Protein AF-G6ATV1-F1 (afdb_monomer_lite)

Structure (mmCIF, N/CA/C/O backbone):
data_AF-G6ATV1-F1
#
_entry.id   AF-G6ATV1-F1
#
loop_
_atom_site.group_PDB
_atom_site.id
_atom_site.type_symbol
_atom_site.label_atom_id
_atom_site.label_alt_id
_atom_site.label_comp_id
_atom_site.label_asym_id
_atom_site.label_entity_id
_atom_site.label_seq_id
_atom_site.pdbx_PDB_ins_code
_atom_site.Cartn_x
_atom_site.Cartn_y
_atom_site.Cartn_z
_atom_site.occupancy
_atom_site.B_iso_or_equiv
_atom_site.auth_seq_id
_atom_site.auth_comp_id
_atom_site.auth_asym_id
_atom_site.auth_atom_id
_atom_site.pdbx_PDB_model_num
ATOM 1 N N . MET A 1 1 ? 35.660 -10.501 -30.036 1.00 49.50 1 MET A N 1
ATOM 2 C CA . MET A 1 1 ? 34.477 -9.653 -29.788 1.00 49.50 1 MET A CA 1
ATOM 3 C C . MET A 1 1 ? 34.107 -9.887 -28.336 1.00 49.50 1 MET A C 1
ATOM 5 O O . MET A 1 1 ? 33.709 -10.998 -28.014 1.00 49.50 1 MET A O 1
ATOM 9 N N . PHE A 1 2 ? 34.399 -8.947 -27.437 1.00 57.69 2 PHE A N 1
ATOM 10 C CA . PHE A 1 2 ? 33.947 -9.087 -26.052 1.00 57.69 2 PHE A CA 1
ATOM 11 C C . PHE A 1 2 ? 32.434 -8.874 -26.070 1.00 57.69 2 PHE A C 1
ATOM 13 O O . PHE A 1 2 ? 31.981 -7.841 -26.558 1.00 57.69 2 PHE A O 1
ATOM 20 N N . ALA A 1 3 ? 31.661 -9.880 -25.659 1.00 60.94 3 ALA A N 1
ATOM 21 C CA . ALA A 1 3 ? 30.224 -9.711 -25.501 1.00 60.94 3 ALA A CA 1
ATOM 22 C C . ALA A 1 3 ? 30.004 -8.619 -24.451 1.00 60.94 3 ALA A C 1
ATOM 24 O O . ALA A 1 3 ? 30.571 -8.695 -23.361 1.00 60.94 3 ALA A O 1
ATOM 25 N N . GLN A 1 4 ? 29.247 -7.584 -24.805 1.00 72.75 4 GLN A N 1
ATOM 26 C CA . GLN A 1 4 ? 28.881 -6.539 -23.862 1.00 72.75 4 GLN A CA 1
ATOM 27 C C . GLN A 1 4 ? 28.027 -7.172 -22.759 1.00 72.75 4 GLN A C 1
ATOM 29 O O . GLN A 1 4 ? 27.094 -7.926 -23.039 1.00 72.75 4 GLN A O 1
ATOM 34 N N . THR A 1 5 ? 28.411 -6.938 -21.507 1.00 86.62 5 THR A N 1
ATOM 35 C CA . THR A 1 5 ? 27.718 -7.489 -20.343 1.00 86.62 5 THR A CA 1
ATOM 36 C C . THR A 1 5 ? 26.302 -6.923 -20.296 1.00 86.62 5 THR A C 1
ATOM 38 O O . THR A 1 5 ? 26.112 -5.733 -20.538 1.00 86.62 5 THR A O 1
ATOM 41 N N . ALA A 1 6 ? 25.307 -7.765 -20.015 1.00 92.94 6 ALA A N 1
ATOM 42 C CA . ALA A 1 6 ? 23.943 -7.289 -19.836 1.00 92.94 6 ALA A CA 1
ATOM 43 C C . ALA A 1 6 ? 23.856 -6.393 -18.593 1.00 92.94 6 ALA A C 1
ATOM 45 O O . ALA A 1 6 ? 24.413 -6.716 -17.542 1.00 92.94 6 ALA A O 1
ATOM 46 N N . GLU A 1 7 ? 23.132 -5.288 -18.715 1.00 94.88 7 GLU A N 1
ATOM 47 C CA . GLU A 1 7 ? 22.912 -4.329 -17.639 1.00 94.88 7 GLU A CA 1
ATOM 48 C C . GLU A 1 7 ? 21.419 -4.050 -17.502 1.00 94.88 7 GLU A C 1
ATOM 50 O O . GLU A 1 7 ? 20.672 -4.089 -18.480 1.00 94.88 7 GLU A O 1
ATOM 55 N N . SER A 1 8 ? 20.973 -3.747 -16.283 1.00 96.00 8 SER A N 1
ATOM 56 C CA . SER A 1 8 ? 19.603 -3.295 -16.056 1.00 96.00 8 SER A CA 1
ATOM 57 C C . SER A 1 8 ? 19.503 -1.782 -16.190 1.00 96.00 8 SER A C 1
ATOM 59 O O . SER A 1 8 ? 20.291 -1.048 -15.589 1.00 96.00 8 SER A O 1
ATOM 61 N N . TYR A 1 9 ? 18.506 -1.312 -16.928 1.00 96.69 9 TYR A N 1
ATOM 62 C CA . TYR A 1 9 ? 18.304 0.111 -17.171 1.00 96.69 9 TYR A CA 1
ATOM 63 C C . TYR A 1 9 ? 16.831 0.452 -17.391 1.00 96.69 9 TYR A C 1
ATOM 65 O O . TYR A 1 9 ? 15.991 -0.423 -17.618 1.00 96.69 9 TYR A O 1
ATOM 73 N N . VAL A 1 10 ? 16.535 1.747 -17.321 1.00 97.62 10 VAL A N 1
ATOM 74 C CA . VAL A 1 10 ? 15.197 2.305 -17.495 1.00 97.62 10 VAL A CA 1
ATOM 75 C C . VAL A 1 10 ? 15.231 3.391 -18.563 1.00 97.62 10 VAL A C 1
ATOM 77 O O . VAL A 1 10 ? 16.120 4.240 -18.579 1.00 97.62 10 VAL A O 1
ATOM 80 N N . VAL A 1 11 ? 14.261 3.364 -19.471 1.00 97.88 11 VAL A N 1
ATOM 81 C CA . VAL A 1 11 ? 14.103 4.348 -20.546 1.00 97.88 11 VAL A CA 1
ATOM 82 C C . VAL A 1 11 ? 12.793 5.092 -20.337 1.00 97.88 11 VAL A C 1
ATOM 84 O O . VAL A 1 11 ? 11.740 4.463 -20.251 1.00 97.88 11 VAL A O 1
ATOM 87 N N . LEU A 1 12 ? 12.856 6.421 -20.276 1.00 96.94 12 LEU A N 1
ATOM 88 C CA . LEU A 1 12 ? 11.677 7.284 -20.269 1.00 96.94 12 LEU A CA 1
ATOM 89 C C . LEU A 1 12 ? 11.432 7.833 -21.676 1.00 96.94 12 LEU A C 1
ATOM 91 O O . LEU A 1 12 ? 12.232 8.609 -22.198 1.00 96.94 12 LEU A O 1
ATOM 95 N N . ASP A 1 13 ? 10.305 7.457 -22.271 1.00 96.81 13 ASP A N 1
ATOM 96 C CA . ASP A 1 13 ? 9.755 8.131 -23.444 1.00 96.81 13 ASP A CA 1
ATOM 97 C C . ASP A 1 13 ? 8.859 9.282 -22.972 1.00 96.81 13 ASP A C 1
ATOM 99 O O . ASP A 1 13 ? 7.707 9.071 -22.588 1.00 96.81 13 ASP A O 1
ATOM 103 N N . ASN A 1 14 ? 9.398 10.504 -22.990 1.00 93.25 14 ASN A N 1
ATOM 104 C CA . ASN A 1 14 ? 8.681 11.711 -22.570 1.00 93.25 14 ASN A CA 1
ATOM 105 C C . ASN A 1 14 ? 7.476 12.041 -23.462 1.00 93.25 14 ASN A C 1
ATOM 107 O O . ASN A 1 14 ? 6.502 12.617 -22.983 1.00 93.25 14 ASN A O 1
ATOM 111 N N . ALA A 1 15 ? 7.523 11.692 -24.752 1.00 94.44 15 ALA A N 1
ATOM 112 C CA . ALA A 1 15 ? 6.423 11.977 -25.668 1.00 94.44 15 ALA A CA 1
ATOM 113 C C . ALA A 1 15 ? 5.231 11.054 -25.383 1.00 94.44 15 ALA A C 1
ATOM 115 O O . ALA A 1 15 ? 4.083 11.503 -25.367 1.00 94.44 15 ALA A O 1
ATOM 116 N N . ALA A 1 16 ? 5.505 9.776 -25.110 1.00 95.88 16 ALA A N 1
ATOM 117 C CA . ALA A 1 16 ? 4.485 8.798 -24.747 1.00 95.88 16 ALA A CA 1
ATOM 118 C C . ALA A 1 16 ? 4.106 8.823 -23.252 1.00 95.88 16 ALA A C 1
ATOM 120 O O . ALA A 1 16 ? 3.058 8.295 -22.881 1.00 95.88 16 ALA A O 1
ATOM 121 N N . GLY A 1 17 ? 4.947 9.391 -22.381 1.00 96.56 17 GLY A N 1
ATOM 122 C CA . GLY A 1 17 ? 4.824 9.253 -20.926 1.00 96.56 17 GLY A CA 1
ATOM 123 C C . GLY A 1 17 ? 5.007 7.802 -20.471 1.00 96.56 17 GLY A C 1
ATOM 124 O O . GLY A 1 17 ? 4.286 7.337 -19.588 1.00 96.56 17 GLY A O 1
ATOM 125 N N . THR A 1 18 ? 5.901 7.052 -21.124 1.00 98.38 18 THR A N 1
ATOM 126 C CA . THR A 1 18 ? 6.109 5.619 -20.858 1.00 98.38 18 THR A CA 1
ATOM 127 C C . THR A 1 18 ? 7.485 5.366 -20.258 1.00 98.38 18 THR A C 1
ATOM 129 O O . THR A 1 18 ? 8.501 5.716 -20.856 1.00 98.38 18 THR A O 1
ATOM 132 N N . LEU A 1 19 ? 7.518 4.711 -19.098 1.00 98.38 19 LEU A N 1
ATOM 133 C CA . LEU A 1 19 ? 8.742 4.301 -18.417 1.00 98.38 19 LEU A CA 1
ATOM 134 C C . LEU A 1 19 ? 8.967 2.794 -18.618 1.00 98.38 19 LEU A C 1
ATOM 136 O O . LEU A 1 19 ? 8.158 1.983 -18.174 1.00 98.38 19 LEU A O 1
ATOM 140 N N . THR A 1 20 ? 10.048 2.411 -19.299 1.00 98.62 20 THR A N 1
ATOM 141 C CA . THR A 1 20 ? 10.324 1.012 -19.673 1.00 98.62 20 THR A CA 1
ATOM 142 C C . THR A 1 20 ? 11.573 0.472 -18.988 1.00 98.62 20 THR A C 1
ATOM 144 O O . THR A 1 20 ? 12.655 1.028 -19.160 1.00 98.62 20 THR A O 1
ATOM 147 N N . PHE A 1 21 ? 11.439 -0.645 -18.279 1.00 98.62 21 PHE A N 1
ATOM 148 C CA . PHE A 1 21 ? 12.503 -1.365 -17.581 1.00 98.62 21 PHE A CA 1
ATOM 149 C C . PHE A 1 21 ? 13.017 -2.523 -18.444 1.00 98.62 21 PHE A C 1
ATOM 151 O O . PHE A 1 21 ? 12.218 -3.320 -18.938 1.00 98.62 21 PHE A O 1
ATOM 158 N N . LYS A 1 22 ? 14.341 -2.630 -18.618 1.00 98.38 22 LYS A N 1
ATOM 159 C CA . LYS A 1 22 ? 15.000 -3.660 -19.447 1.00 98.38 22 LYS A CA 1
ATOM 160 C C . LYS A 1 22 ? 16.265 -4.212 -18.796 1.00 98.38 22 LYS A C 1
ATOM 162 O O . LYS A 1 22 ? 16.858 -3.559 -17.935 1.00 98.38 22 LYS A O 1
ATOM 167 N N . HIS A 1 23 ? 16.666 -5.414 -19.203 1.00 97.44 23 HIS A N 1
ATOM 168 C CA . HIS A 1 23 ? 17.949 -6.007 -18.824 1.00 97.44 23 HIS A CA 1
ATOM 169 C C . HIS A 1 23 ? 18.588 -6.719 -20.019 1.00 97.44 23 HIS A C 1
ATOM 171 O O . HIS A 1 23 ? 18.290 -7.878 -20.305 1.00 97.44 23 HIS A O 1
ATOM 177 N N . ASP A 1 24 ? 19.463 -6.014 -20.729 1.00 96.69 24 ASP A N 1
ATOM 178 C CA . ASP A 1 24 ? 20.166 -6.533 -21.901 1.00 96.69 24 ASP A CA 1
ATOM 179 C C . ASP A 1 24 ? 21.481 -5.771 -22.147 1.00 96.69 24 ASP A C 1
ATOM 181 O O . ASP A 1 24 ? 21.880 -4.907 -21.368 1.00 96.69 24 ASP A O 1
ATOM 185 N N . ALA A 1 25 ? 22.192 -6.128 -23.217 1.00 95.75 25 ALA A N 1
ATOM 186 C CA . ALA A 1 25 ? 23.459 -5.503 -23.597 1.00 95.75 25 ALA A CA 1
ATOM 187 C C . ALA A 1 25 ? 23.293 -4.187 -24.390 1.00 95.75 25 ALA A C 1
ATOM 189 O O . ALA A 1 25 ? 24.286 -3.588 -24.789 1.00 95.75 25 ALA A O 1
ATOM 190 N N . ASN A 1 26 ? 22.059 -3.731 -24.636 1.00 94.38 26 ASN A N 1
ATOM 191 C CA . ASN A 1 26 ? 21.728 -2.643 -25.560 1.00 94.38 26 ASN A CA 1
ATOM 192 C C . ASN A 1 26 ? 21.273 -1.364 -24.839 1.00 94.38 26 ASN A C 1
ATOM 194 O O . ASN A 1 26 ? 20.434 -0.630 -25.367 1.00 94.38 26 ASN A O 1
ATOM 198 N N . LYS A 1 27 ? 21.808 -1.079 -23.644 1.00 94.75 27 LYS A N 1
ATOM 199 C CA . LYS A 1 27 ? 21.500 0.147 -22.890 1.00 94.75 27 LYS A CA 1
ATOM 200 C C . LYS A 1 27 ? 21.747 1.390 -23.764 1.00 94.75 27 LYS A C 1
ATOM 202 O O . LYS A 1 27 ? 22.899 1.658 -24.116 1.00 94.75 27 LYS A O 1
ATOM 207 N N . PRO A 1 28 ? 20.707 2.164 -24.125 1.00 95.75 28 PRO A N 1
ATOM 208 C CA . PRO A 1 28 ? 20.888 3.343 -24.958 1.00 95.75 28 PRO A CA 1
ATOM 209 C C . PRO A 1 28 ? 21.487 4.499 -24.149 1.00 95.75 28 PRO A C 1
ATOM 211 O O . PRO A 1 28 ? 21.355 4.568 -22.924 1.00 95.75 28 PRO A O 1
ATOM 214 N N . ALA A 1 29 ? 22.122 5.447 -24.841 1.00 94.75 29 ALA A N 1
ATOM 215 C CA . ALA A 1 29 ? 22.583 6.682 -24.215 1.00 94.75 29 ALA A CA 1
ATOM 216 C C . ALA A 1 29 ? 21.399 7.440 -23.585 1.00 94.75 29 ALA A C 1
ATOM 218 O O . ALA A 1 29 ? 20.346 7.575 -24.205 1.00 94.75 29 ALA A O 1
ATOM 219 N N . GLY A 1 30 ? 21.577 7.928 -22.354 1.00 92.44 30 GLY A N 1
ATOM 220 C CA . GLY A 1 30 ? 20.531 8.630 -21.601 1.00 92.44 30 GLY A CA 1
ATOM 221 C C . GLY A 1 30 ? 19.548 7.725 -20.847 1.00 92.44 30 GLY A C 1
ATOM 222 O O . GLY A 1 30 ? 18.685 8.249 -20.151 1.00 92.44 30 GLY A O 1
ATOM 223 N N . ALA A 1 31 ? 19.671 6.394 -20.937 1.00 96.25 31 ALA A N 1
ATOM 224 C CA . ALA A 1 31 ? 18.927 5.496 -20.058 1.00 96.25 31 ALA A CA 1
ATOM 225 C C . ALA A 1 31 ? 19.411 5.612 -18.607 1.00 96.25 31 ALA A C 1
ATOM 227 O O . ALA A 1 31 ? 20.614 5.667 -18.339 1.00 96.25 31 ALA A O 1
ATOM 228 N N . PHE A 1 32 ? 18.469 5.571 -17.673 1.00 94.75 32 PHE A N 1
ATOM 229 C CA . PHE A 1 32 ? 18.741 5.570 -16.243 1.00 94.75 32 PHE A CA 1
ATOM 230 C C . PHE A 1 32 ? 19.246 4.195 -15.802 1.00 94.75 32 PHE A C 1
ATOM 232 O O . PHE A 1 32 ? 18.744 3.170 -16.271 1.00 94.75 32 PHE A O 1
ATOM 239 N N . SER A 1 33 ? 20.216 4.139 -14.894 1.00 92.00 33 SER A N 1
ATOM 240 C CA . SER A 1 33 ? 20.593 2.871 -14.263 1.00 92.00 33 SER A CA 1
ATOM 241 C C . SER A 1 33 ? 19.649 2.541 -13.102 1.00 92.00 33 SER A C 1
ATOM 243 O O . SER A 1 33 ? 18.994 3.417 -12.536 1.00 92.00 33 SER A O 1
ATOM 245 N N . LEU A 1 34 ? 19.584 1.265 -12.723 1.00 88.44 34 LEU A N 1
ATOM 246 C CA . LEU A 1 34 ? 18.920 0.856 -11.483 1.00 88.44 34 LEU A CA 1
ATOM 247 C C . LEU A 1 34 ? 19.794 1.109 -10.253 1.00 88.44 34 LEU A C 1
ATOM 249 O O . LEU A 1 34 ? 21.018 1.075 -10.343 1.00 88.44 34 LEU A O 1
ATOM 253 N N . ASN A 1 35 ? 19.140 1.232 -9.092 1.00 80.81 35 ASN A N 1
ATOM 254 C CA . ASN A 1 35 ? 19.770 1.343 -7.770 1.00 80.81 35 ASN A CA 1
ATOM 255 C C . ASN A 1 35 ? 20.804 2.487 -7.656 1.00 80.81 35 ASN A C 1
ATOM 257 O O . ASN A 1 35 ? 21.686 2.433 -6.803 1.00 80.81 35 ASN A O 1
ATOM 261 N N . GLU A 1 36 ? 20.723 3.505 -8.516 1.00 69.81 36 GLU A N 1
ATOM 262 C CA . GLU A 1 36 ? 21.482 4.742 -8.344 1.00 69.81 36 GLU A CA 1
ATOM 263 C C . GLU A 1 36 ? 20.768 5.628 -7.317 1.00 69.81 36 GLU A C 1
ATOM 265 O O . GLU A 1 36 ? 19.591 5.941 -7.485 1.00 69.81 36 GLU A O 1
ATOM 270 N N . GLY A 1 37 ? 21.486 6.026 -6.262 1.00 62.62 37 GLY A N 1
ATOM 271 C CA . GLY A 1 37 ? 20.946 6.808 -5.145 1.00 62.62 37 GLY A CA 1
ATOM 272 C C . GLY A 1 37 ? 20.372 5.957 -4.002 1.00 62.62 37 GLY A C 1
ATOM 273 O O . GLY A 1 37 ? 20.015 4.794 -4.178 1.00 62.62 37 GLY A O 1
ATOM 274 N N . GLU A 1 38 ? 20.306 6.539 -2.799 1.00 65.44 38 GLU A N 1
ATOM 275 C CA . GLU A 1 38 ? 19.793 5.852 -1.598 1.00 65.44 38 GLU A CA 1
ATOM 276 C C . GLU A 1 38 ? 18.259 5.908 -1.475 1.00 65.44 38 GLU A C 1
ATOM 278 O O . GLU A 1 38 ? 17.650 4.979 -0.947 1.00 65.44 38 GLU A O 1
ATOM 283 N N . LEU A 1 39 ? 17.622 6.975 -1.978 1.00 75.00 39 LEU A N 1
ATOM 284 C CA . LEU A 1 39 ? 16.182 7.218 -1.813 1.00 75.00 39 LEU A CA 1
ATOM 285 C C . LEU A 1 39 ? 15.452 7.381 -3.147 1.00 75.00 39 LEU A C 1
ATOM 287 O O . LEU A 1 39 ? 14.516 6.639 -3.412 1.00 75.00 39 LEU A O 1
ATOM 291 N N . TYR A 1 40 ? 15.877 8.319 -3.995 1.00 85.81 40 TYR A N 1
ATOM 292 C CA . TYR A 1 40 ? 15.171 8.637 -5.237 1.00 85.81 40 TYR A CA 1
ATOM 293 C C . TYR A 1 40 ? 15.818 7.953 -6.442 1.00 85.81 40 TYR A C 1
ATOM 295 O O . TYR A 1 40 ? 17.030 8.100 -6.621 1.00 85.81 40 TYR A O 1
ATOM 303 N N . PRO A 1 41 ? 15.045 7.253 -7.292 1.00 90.38 41 PRO A N 1
ATOM 304 C CA . PRO A 1 41 ? 15.576 6.724 -8.539 1.00 90.38 41 PRO A CA 1
ATOM 305 C C . PRO A 1 41 ? 15.887 7.869 -9.511 1.00 90.38 41 PRO A C 1
ATOM 307 O O . PRO A 1 41 ? 15.254 8.923 -9.478 1.00 90.38 41 PRO A O 1
ATOM 310 N N . ALA A 1 42 ? 16.810 7.647 -10.444 1.00 90.31 42 ALA A N 1
ATOM 311 C CA . ALA A 1 42 ? 17.254 8.690 -11.373 1.00 90.31 42 ALA A CA 1
ATOM 312 C C . ALA A 1 42 ? 16.153 9.220 -12.323 1.00 90.31 42 ALA A C 1
ATOM 314 O O . ALA A 1 42 ? 16.290 10.312 -12.867 1.00 90.31 42 ALA A O 1
ATOM 315 N N . TRP A 1 43 ? 15.055 8.477 -12.512 1.00 91.88 43 TRP A N 1
ATOM 316 C CA . TRP A 1 43 ? 13.883 8.914 -13.290 1.00 91.88 43 TRP A CA 1
ATOM 317 C C . TRP A 1 43 ? 12.816 9.634 -12.451 1.00 91.88 43 TRP A C 1
ATOM 319 O O . TRP A 1 43 ? 11.724 9.918 -12.950 1.00 91.88 43 TRP A O 1
ATOM 329 N N . TYR A 1 44 ? 13.078 9.900 -11.173 1.00 90.31 44 TYR A N 1
ATOM 330 C CA . TYR A 1 44 ? 12.213 10.746 -10.366 1.00 90.31 44 TYR A CA 1
ATOM 331 C C . TYR A 1 44 ? 12.595 12.216 -10.562 1.00 90.31 44 TYR A C 1
ATOM 333 O O . TYR A 1 44 ? 13.720 12.618 -10.270 1.00 90.31 44 TYR A O 1
ATOM 341 N N . ALA A 1 45 ? 11.647 13.021 -11.043 1.00 87.62 45 ALA A N 1
ATOM 342 C CA . ALA A 1 45 ? 11.784 14.470 -11.110 1.00 87.62 45 ALA A CA 1
ATOM 343 C C . ALA A 1 45 ? 10.957 15.100 -9.984 1.00 87.62 45 ALA A C 1
ATOM 345 O O . ALA A 1 45 ? 9.728 15.045 -10.016 1.00 87.62 45 ALA A O 1
ATOM 346 N N . MET A 1 46 ? 11.635 15.669 -8.980 1.00 81.00 46 MET A N 1
ATOM 347 C CA . MET A 1 46 ? 10.977 16.381 -7.880 1.00 81.00 46 MET A CA 1
ATOM 348 C C . MET A 1 46 ? 10.199 17.583 -8.397 1.00 81.00 46 MET A C 1
ATOM 350 O O . MET A 1 46 ? 10.789 18.452 -9.037 1.00 81.00 46 MET A O 1
ATOM 354 N N . ALA A 1 47 ? 8.922 17.672 -8.025 1.00 68.69 47 ALA A N 1
ATOM 355 C CA . ALA A 1 47 ? 8.131 18.854 -8.307 1.00 68.69 47 ALA A CA 1
ATOM 356 C C . ALA A 1 47 ? 8.699 20.112 -7.632 1.00 68.69 47 ALA A C 1
ATOM 358 O O . ALA A 1 47 ? 8.904 20.139 -6.414 1.00 68.69 47 ALA A O 1
ATOM 359 N N . GLY A 1 48 ? 8.921 21.176 -8.412 1.00 65.31 48 GLY A N 1
ATOM 360 C CA . GLY A 1 48 ? 9.431 22.461 -7.905 1.00 65.31 48 GLY A CA 1
ATOM 361 C C . GLY A 1 48 ? 8.498 23.147 -6.893 1.00 65.31 48 GLY A C 1
ATOM 362 O O . GLY A 1 48 ? 8.916 24.019 -6.129 1.00 65.31 48 GLY A O 1
ATOM 363 N N . ASP A 1 49 ? 7.237 22.721 -6.841 1.00 66.00 49 ASP A N 1
ATOM 364 C CA . ASP A 1 49 ? 6.210 23.181 -5.904 1.00 66.00 49 ASP A CA 1
ATOM 365 C C . ASP A 1 49 ? 6.189 22.408 -4.568 1.00 66.00 49 ASP A C 1
ATOM 367 O O . ASP A 1 49 ? 5.353 22.694 -3.713 1.00 66.00 49 ASP A O 1
ATOM 371 N N . HIS A 1 50 ? 7.125 21.469 -4.364 1.00 58.84 50 HIS A N 1
ATOM 372 C CA . HIS A 1 50 ? 7.265 20.651 -3.151 1.00 58.84 50 HIS A CA 1
ATOM 373 C C . HIS A 1 50 ? 6.035 19.786 -2.828 1.00 58.84 50 HIS A C 1
ATOM 375 O O . HIS A 1 50 ? 5.865 19.337 -1.695 1.00 58.84 50 HIS A O 1
ATOM 381 N N . THR A 1 51 ? 5.187 19.505 -3.819 1.00 62.62 51 THR A N 1
ATOM 382 C CA . THR A 1 51 ? 4.005 18.645 -3.648 1.00 62.62 51 THR A CA 1
ATOM 383 C C . THR A 1 51 ? 4.338 17.163 -3.469 1.00 62.62 51 THR A C 1
ATOM 385 O O . THR A 1 51 ? 3.454 16.382 -3.127 1.00 62.62 51 THR A O 1
ATOM 388 N N . GLY A 1 52 ? 5.594 16.760 -3.698 1.00 67.00 52 GLY A N 1
ATOM 389 C CA . GLY A 1 52 ? 6.014 15.356 -3.669 1.00 67.00 52 GLY A CA 1
ATOM 390 C C . GLY A 1 52 ? 5.584 14.552 -4.904 1.00 67.00 52 GLY A C 1
ATOM 391 O O . GLY A 1 52 ? 5.776 13.338 -4.930 1.00 67.00 52 GLY A O 1
ATOM 392 N N . TYR A 1 53 ? 5.018 15.207 -5.927 1.00 79.69 53 TYR A N 1
ATOM 393 C CA . TYR A 1 53 ? 4.672 14.570 -7.198 1.00 79.69 53 TYR A CA 1
ATOM 394 C C . TYR A 1 53 ? 5.883 14.445 -8.131 1.00 79.69 53 TYR A C 1
ATOM 396 O O . TYR A 1 53 ? 6.827 15.233 -8.064 1.00 79.69 53 TYR A O 1
ATOM 404 N N . ASN A 1 54 ? 5.829 13.456 -9.026 1.00 80.94 54 ASN A N 1
ATOM 405 C CA . ASN A 1 54 ? 6.825 13.270 -10.076 1.00 80.94 54 ASN A CA 1
ATOM 406 C C . ASN A 1 54 ? 6.442 14.102 -11.312 1.00 80.94 54 ASN A C 1
ATOM 408 O O . ASN A 1 54 ? 5.367 13.901 -11.881 1.00 80.94 54 ASN A O 1
ATOM 412 N N . GLU A 1 55 ? 7.314 15.014 -11.748 1.00 83.50 55 GLU A N 1
ATOM 413 C CA . GLU A 1 55 ? 7.052 15.902 -12.897 1.00 83.50 55 GLU A CA 1
ATOM 414 C C . GLU A 1 55 ? 7.103 15.192 -14.259 1.00 83.50 55 GLU A C 1
ATOM 416 O O . GLU A 1 55 ? 6.638 15.740 -15.259 1.00 83.50 55 GLU A O 1
ATOM 421 N N . ASN A 1 56 ? 7.616 13.960 -14.326 1.00 83.19 56 ASN A N 1
ATOM 422 C CA . ASN A 1 56 ? 7.825 13.251 -15.594 1.00 83.19 56 ASN A CA 1
ATOM 423 C C . ASN A 1 56 ? 6.533 12.745 -16.274 1.00 83.19 56 ASN A C 1
ATOM 425 O O . ASN A 1 56 ? 6.625 12.011 -17.257 1.00 83.19 56 ASN A O 1
ATOM 429 N N . ASN A 1 57 ? 5.340 13.118 -15.779 1.00 88.31 57 ASN A N 1
ATOM 430 C CA . ASN A 1 57 ? 4.019 12.784 -16.345 1.00 88.31 57 ASN A CA 1
ATOM 431 C C . ASN A 1 57 ? 3.922 11.323 -16.832 1.00 88.31 57 ASN A C 1
ATOM 433 O O . ASN A 1 57 ? 3.469 11.042 -17.946 1.00 88.31 57 ASN A O 1
ATOM 437 N N . ILE A 1 58 ? 4.413 10.386 -16.014 1.00 96.44 58 ILE A N 1
ATOM 438 C CA . ILE A 1 58 ? 4.461 8.960 -16.347 1.00 96.44 58 ILE A CA 1
ATOM 439 C C . ILE A 1 58 ? 3.032 8.415 -16.335 1.00 96.44 58 ILE A C 1
ATOM 441 O O . ILE A 1 58 ? 2.385 8.383 -15.293 1.00 96.44 58 ILE A O 1
ATOM 445 N N . LYS A 1 59 ? 2.557 7.968 -17.500 1.00 97.75 59 LYS A N 1
ATOM 446 C CA . LYS A 1 59 ? 1.208 7.424 -17.731 1.00 97.75 59 LYS A CA 1
ATOM 447 C C . LYS A 1 59 ? 1.173 5.902 -17.744 1.00 97.75 59 LYS A C 1
ATOM 449 O O . LYS A 1 59 ? 0.146 5.298 -17.424 1.00 97.75 59 LYS A O 1
ATOM 454 N N . LYS A 1 60 ? 2.289 5.291 -18.144 1.00 98.50 60 LYS A N 1
ATOM 455 C CA . LYS A 1 60 ? 2.441 3.849 -18.330 1.00 98.50 60 LYS A CA 1
ATOM 456 C C . LYS A 1 60 ? 3.827 3.392 -17.886 1.00 98.50 60 LYS A C 1
ATOM 458 O O . LYS A 1 60 ? 4.829 4.023 -18.217 1.00 98.50 60 LYS A O 1
ATOM 463 N N . VAL A 1 61 ? 3.877 2.261 -17.193 1.00 98.75 61 VAL A N 1
ATOM 464 C CA . VAL A 1 61 ? 5.119 1.543 -16.885 1.00 98.75 61 VAL A CA 1
ATOM 465 C C . VAL A 1 61 ? 5.121 0.210 -17.625 1.00 98.75 61 VAL A C 1
ATOM 467 O O . VAL A 1 61 ? 4.099 -0.470 -17.692 1.00 98.75 61 VAL A O 1
ATOM 470 N N . VAL A 1 62 ? 6.271 -0.165 -18.179 1.00 98.81 62 VAL A N 1
ATOM 471 C CA . VAL A 1 62 ? 6.477 -1.451 -18.851 1.00 98.81 62 VAL A CA 1
ATOM 472 C C . VAL A 1 62 ? 7.711 -2.124 -18.278 1.00 98.81 62 VAL A C 1
ATOM 474 O O . VAL A 1 62 ? 8.814 -1.589 -18.360 1.00 98.81 62 VAL A O 1
ATOM 477 N N . PHE A 1 63 ? 7.544 -3.325 -17.751 1.00 98.75 63 PHE A N 1
ATOM 478 C CA . PHE A 1 63 ? 8.641 -4.241 -17.495 1.00 98.75 63 PHE A CA 1
ATOM 479 C C . PHE A 1 63 ? 8.769 -5.165 -18.700 1.00 98.75 63 PHE A C 1
ATOM 481 O O . PHE A 1 63 ? 7.915 -6.013 -18.947 1.00 98.75 63 PHE A O 1
ATOM 488 N N . ASP A 1 64 ? 9.824 -4.974 -19.488 1.00 98.56 64 ASP A N 1
ATOM 489 C CA . ASP A 1 64 ? 10.125 -5.875 -20.593 1.00 98.56 64 ASP A CA 1
ATOM 490 C C . ASP A 1 64 ? 10.462 -7.271 -20.052 1.00 98.56 64 ASP A C 1
ATOM 492 O O . ASP A 1 64 ? 11.056 -7.406 -18.982 1.00 98.56 64 ASP A O 1
ATOM 496 N N . SER A 1 65 ? 10.135 -8.323 -20.804 1.00 98.31 65 SER A N 1
ATOM 497 C CA . SER A 1 65 ? 10.414 -9.708 -20.392 1.00 98.31 65 SER A CA 1
ATOM 498 C C . SER A 1 65 ? 11.888 -9.979 -20.058 1.00 98.31 65 SER A C 1
ATOM 500 O O . SER A 1 65 ? 12.186 -10.811 -19.198 1.00 98.31 65 SER A O 1
ATOM 502 N N . SER A 1 66 ? 12.820 -9.242 -20.676 1.00 97.88 66 SER A N 1
ATOM 503 C CA . SER A 1 66 ? 14.248 -9.292 -20.344 1.00 97.88 66 SER A CA 1
ATOM 504 C C . SER A 1 66 ? 14.525 -8.944 -18.878 1.00 97.88 66 SER A C 1
ATOM 506 O O . SER A 1 66 ? 15.440 -9.507 -18.269 1.00 97.88 66 SER A O 1
ATOM 508 N N . PHE A 1 67 ? 13.694 -8.088 -18.274 1.00 98.31 67 PHE A N 1
ATOM 509 C CA . PHE A 1 67 ? 13.841 -7.620 -16.900 1.00 98.31 67 PHE A CA 1
ATOM 510 C C . PHE A 1 67 ? 13.661 -8.723 -15.850 1.00 98.31 67 PHE A C 1
ATOM 512 O O . PHE A 1 67 ? 14.141 -8.565 -14.730 1.00 98.31 67 PHE A O 1
ATOM 519 N N . ALA A 1 68 ? 13.113 -9.889 -16.214 1.00 97.88 68 ALA A N 1
ATOM 520 C CA . ALA A 1 68 ? 13.078 -11.071 -15.344 1.00 97.88 68 ALA A CA 1
ATOM 521 C C . ALA A 1 68 ? 14.475 -11.495 -14.832 1.00 97.88 68 ALA A C 1
ATOM 523 O O . ALA A 1 68 ? 14.612 -12.143 -13.785 1.00 97.88 68 ALA A O 1
ATOM 524 N N . ASN A 1 69 ? 15.532 -11.116 -15.556 1.00 96.06 69 ASN A N 1
ATOM 525 C CA . ASN A 1 69 ? 16.926 -11.373 -15.194 1.00 96.06 69 ASN A CA 1
ATOM 526 C C . ASN A 1 69 ? 17.555 -10.260 -14.337 1.00 96.06 69 ASN A C 1
ATOM 528 O O . ASN A 1 69 ? 18.608 -10.480 -13.739 1.00 96.06 69 ASN A O 1
ATOM 532 N N . ALA A 1 70 ? 16.900 -9.104 -14.196 1.00 96.44 70 ALA A N 1
ATOM 533 C CA . ALA A 1 70 ? 17.343 -8.054 -13.288 1.00 96.44 70 ALA A CA 1
ATOM 534 C C . ALA A 1 70 ? 17.206 -8.498 -11.820 1.00 96.44 70 ALA A C 1
ATOM 536 O O . ALA A 1 70 ? 16.333 -9.293 -11.461 1.00 96.44 70 ALA A O 1
ATOM 537 N N . ARG A 1 71 ? 18.081 -7.979 -10.953 1.00 95.38 71 ARG A N 1
ATOM 538 C CA . ARG A 1 71 ? 18.045 -8.191 -9.496 1.00 95.38 71 ARG A CA 1
ATOM 539 C C . ARG A 1 71 ? 18.154 -6.848 -8.771 1.00 95.38 71 ARG A C 1
ATOM 541 O O . ARG A 1 71 ? 19.219 -6.545 -8.232 1.00 95.38 71 ARG A O 1
ATOM 548 N N . PRO A 1 72 ? 17.105 -6.005 -8.811 1.00 95.38 72 PRO A N 1
ATOM 549 C CA . PRO A 1 72 ? 17.097 -4.776 -8.030 1.00 95.38 72 PRO A CA 1
ATOM 550 C C . PRO A 1 72 ? 17.279 -5.098 -6.543 1.00 95.38 72 PRO A C 1
ATOM 552 O O . PRO A 1 72 ? 16.743 -6.084 -6.036 1.00 95.38 72 PRO A O 1
ATOM 555 N N . THR A 1 73 ? 18.058 -4.270 -5.855 1.00 94.31 73 THR A N 1
ATOM 556 C CA . THR A 1 73 ? 18.279 -4.378 -4.405 1.00 94.31 73 THR A CA 1
ATOM 557 C C . THR A 1 73 ? 17.408 -3.392 -3.635 1.00 94.31 73 THR A C 1
ATOM 559 O O . THR A 1 73 ? 17.281 -3.499 -2.420 1.00 94.31 73 THR A O 1
ATOM 562 N N . ASN A 1 74 ? 16.783 -2.446 -4.338 1.00 92.62 74 ASN A N 1
ATOM 563 C CA . ASN A 1 74 ? 15.934 -1.419 -3.766 1.00 92.62 74 ASN A CA 1
ATOM 564 C C . ASN A 1 74 ? 14.831 -1.011 -4.758 1.00 92.62 74 ASN A C 1
ATOM 566 O O . ASN A 1 74 ? 15.100 -0.887 -5.954 1.00 92.62 74 ASN A O 1
ATOM 570 N N . CYS A 1 75 ? 13.619 -0.764 -4.257 1.00 95.56 75 CYS A N 1
ATOM 571 C CA . CYS A 1 75 ? 12.494 -0.206 -5.018 1.00 95.56 75 CYS A CA 1
ATOM 572 C C . CYS A 1 75 ? 11.963 1.114 -4.421 1.0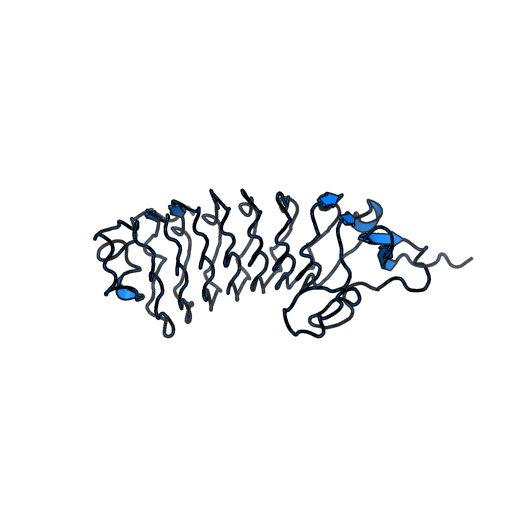0 95.56 75 CYS A C 1
ATOM 574 O O . CYS A 1 75 ? 10.878 1.569 -4.792 1.00 95.56 75 CYS A O 1
ATOM 576 N N . CYS A 1 76 ? 12.727 1.726 -3.509 1.00 94.56 76 CYS A N 1
ATOM 577 C CA . CYS A 1 76 ? 12.424 3.009 -2.874 1.00 94.56 76 CYS A CA 1
ATOM 578 C C . CYS A 1 76 ? 12.045 4.070 -3.926 1.00 94.56 76 CYS A C 1
ATOM 580 O O . CYS A 1 76 ? 12.783 4.286 -4.889 1.00 94.56 76 CYS A O 1
ATOM 582 N N . PHE A 1 77 ? 10.870 4.688 -3.763 1.00 94.44 77 PHE A N 1
ATOM 583 C CA . PHE A 1 77 ? 10.339 5.773 -4.600 1.00 94.44 77 PHE A CA 1
ATOM 584 C C . PHE A 1 77 ? 10.253 5.479 -6.116 1.00 94.44 77 PHE A C 1
ATOM 586 O O . PHE A 1 77 ? 10.190 6.413 -6.913 1.00 94.44 77 PHE A O 1
ATOM 593 N N . TRP A 1 78 ? 10.219 4.216 -6.565 1.00 95.88 78 TRP A N 1
ATOM 594 C CA . TRP A 1 78 ? 10.218 3.900 -8.007 1.00 95.88 78 TRP A CA 1
ATOM 595 C C . TRP A 1 78 ? 9.090 4.564 -8.807 1.00 95.88 78 TRP A C 1
ATOM 597 O O . TRP A 1 78 ? 9.338 5.033 -9.918 1.00 95.88 78 TRP A O 1
ATOM 607 N N . PHE A 1 79 ? 7.883 4.641 -8.249 1.00 96.75 79 PHE A N 1
ATOM 608 C CA . PHE A 1 79 ? 6.712 5.234 -8.902 1.00 96.75 79 PHE A CA 1
ATOM 609 C C . PHE A 1 79 ? 6.023 6.283 -8.032 1.00 96.75 79 PHE A C 1
ATOM 611 O O . PHE A 1 79 ? 4.866 6.619 -8.282 1.00 96.75 79 PHE A O 1
ATOM 618 N N . VAL A 1 80 ? 6.725 6.830 -7.031 1.00 94.75 80 VAL A N 1
ATOM 619 C CA . VAL A 1 80 ? 6.155 7.879 -6.179 1.00 94.75 80 VAL A CA 1
ATOM 620 C C . VAL A 1 80 ? 5.609 9.021 -7.038 1.00 94.75 80 VAL A C 1
ATOM 622 O O . VAL A 1 80 ? 6.208 9.406 -8.048 1.00 94.75 80 VAL A O 1
ATOM 625 N N . GLY A 1 81 ? 4.454 9.555 -6.663 1.00 94.75 81 GLY A N 1
ATOM 626 C CA . GLY A 1 81 ? 3.919 10.771 -7.252 1.00 94.75 81 GLY A CA 1
ATOM 627 C C . GLY A 1 81 ? 3.565 10.669 -8.735 1.00 94.75 81 GLY A C 1
ATOM 628 O O . GLY A 1 81 ? 3.304 11.704 -9.350 1.00 94.75 81 GLY A O 1
ATOM 629 N N . CYS A 1 82 ? 3.556 9.470 -9.328 1.00 96.00 82 CYS A N 1
ATOM 630 C CA . CYS A 1 82 ? 3.168 9.247 -10.720 1.00 96.00 82 CYS A CA 1
ATOM 631 C C . CYS A 1 82 ? 1.639 9.311 -10.851 1.00 96.00 82 CYS A C 1
ATOM 633 O O . CYS A 1 82 ? 0.975 8.316 -11.127 1.00 96.00 82 CYS A O 1
ATOM 635 N N . LYS A 1 83 ? 1.067 10.498 -10.629 1.00 93.88 83 LYS A N 1
ATOM 636 C CA . LYS A 1 83 ? -0.386 10.723 -10.575 1.00 93.88 83 LYS A CA 1
ATOM 637 C C . LYS A 1 83 ? -1.118 10.355 -11.866 1.00 93.88 83 LYS A C 1
ATOM 639 O O . LYS A 1 83 ? -2.290 10.018 -11.810 1.00 93.88 83 LYS A O 1
ATOM 644 N N . ASP A 1 84 ? -0.441 10.397 -13.013 1.00 95.56 84 ASP A N 1
ATOM 645 C CA . ASP A 1 84 ? -1.022 10.060 -14.317 1.00 95.56 84 ASP A CA 1
ATOM 646 C C . ASP A 1 84 ? -0.884 8.567 -14.671 1.00 95.56 84 ASP A C 1
ATOM 648 O O . ASP A 1 84 ? -1.404 8.134 -15.703 1.00 95.56 84 ASP A O 1
ATOM 652 N N . LEU A 1 85 ? -0.206 7.770 -13.832 1.00 97.94 85 LEU A N 1
ATOM 653 C CA . LEU A 1 85 ? 0.028 6.348 -14.067 1.00 97.94 85 LEU A CA 1
ATOM 654 C C . LEU A 1 85 ? -1.280 5.570 -13.941 1.00 97.94 85 LEU A C 1
ATOM 656 O O . LEU A 1 85 ? -1.886 5.512 -12.875 1.00 97.94 85 LEU A O 1
ATOM 660 N N . THR A 1 86 ? -1.690 4.936 -15.037 1.00 97.38 86 THR A N 1
ATOM 661 C CA . THR A 1 86 ? -2.943 4.163 -15.104 1.00 97.38 86 THR A CA 1
ATOM 662 C C . THR A 1 86 ? -2.717 2.682 -15.376 1.00 97.38 86 THR A C 1
ATOM 664 O O . THR A 1 86 ? -3.598 1.870 -15.103 1.00 97.38 86 THR A O 1
ATOM 667 N N . VAL A 1 87 ? -1.545 2.307 -15.900 1.00 97.62 87 VAL A N 1
ATOM 668 C CA . VAL A 1 87 ? -1.252 0.930 -16.304 1.00 97.62 87 VAL A CA 1
ATOM 669 C C . VAL A 1 87 ? 0.213 0.564 -16.068 1.00 97.62 87 VAL A C 1
ATOM 671 O O . VAL A 1 87 ? 1.127 1.329 -16.386 1.00 97.62 87 VAL A O 1
ATOM 674 N N . ILE A 1 88 ? 0.425 -0.640 -15.535 1.00 98.56 88 ILE A N 1
ATOM 675 C CA . ILE A 1 88 ? 1.734 -1.274 -15.378 1.00 98.56 88 ILE A CA 1
ATOM 676 C C . ILE A 1 88 ? 1.674 -2.633 -16.073 1.00 98.56 88 ILE A C 1
ATOM 678 O O . ILE A 1 88 ? 0.889 -3.495 -15.685 1.00 98.56 88 ILE A O 1
ATOM 682 N N . GLU A 1 89 ? 2.491 -2.819 -17.103 1.00 98.56 89 GLU A N 1
ATOM 683 C CA . GLU A 1 89 ? 2.576 -4.068 -17.863 1.00 98.56 89 GLU A CA 1
ATOM 684 C C . GLU A 1 89 ? 3.838 -4.844 -17.486 1.00 98.56 89 GLU A C 1
ATOM 686 O O . GLU A 1 89 ? 4.904 -4.253 -17.307 1.00 98.56 89 GLU A O 1
ATOM 691 N N . GLY A 1 90 ? 3.725 -6.171 -17.392 1.00 98.56 90 GLY A N 1
ATOM 692 C CA . GLY A 1 90 ? 4.861 -7.061 -17.150 1.00 98.56 90 GLY A CA 1
ATOM 693 C C . GLY A 1 90 ? 5.398 -7.035 -15.718 1.00 98.56 90 GLY A C 1
ATOM 694 O O . GLY A 1 90 ? 6.533 -7.452 -15.495 1.00 98.56 90 GLY A O 1
ATOM 695 N N . LEU A 1 91 ? 4.635 -6.535 -14.738 1.00 98.38 91 LEU A N 1
ATOM 696 C CA . LEU A 1 91 ? 5.085 -6.425 -13.344 1.00 98.38 91 LEU A CA 1
ATOM 697 C C . LEU A 1 91 ? 5.530 -7.780 -12.755 1.00 98.38 91 LEU A C 1
ATOM 699 O O . LEU A 1 91 ? 6.377 -7.822 -11.868 1.00 98.38 91 LEU A O 1
ATOM 703 N N . GLU A 1 92 ? 5.047 -8.899 -13.295 1.00 98.19 92 GLU A N 1
ATOM 704 C CA . GLU A 1 92 ? 5.515 -10.253 -12.990 1.00 98.19 92 GLU A CA 1
ATOM 705 C C . GLU A 1 92 ? 6.998 -10.511 -13.321 1.00 98.19 92 GLU A C 1
ATOM 707 O O . GLU A 1 92 ? 7.590 -11.446 -12.775 1.00 98.19 92 GLU A O 1
ATOM 712 N N . TYR A 1 93 ? 7.610 -9.697 -14.186 1.00 98.69 93 TYR A N 1
ATOM 713 C CA . TYR A 1 93 ? 9.038 -9.737 -14.505 1.00 98.69 93 TYR A CA 1
ATOM 714 C C . TYR A 1 93 ? 9.896 -8.959 -13.499 1.00 98.69 93 TYR A C 1
ATOM 716 O O . TYR A 1 93 ? 11.122 -9.070 -13.529 1.00 98.69 93 TYR A O 1
ATOM 724 N N . LEU A 1 94 ? 9.295 -8.209 -12.570 1.00 98.38 94 LEU A N 1
ATOM 725 C CA . LEU A 1 94 ? 10.027 -7.585 -11.473 1.00 98.38 94 LEU A CA 1
ATOM 726 C C . LEU A 1 94 ? 10.394 -8.636 -10.414 1.00 98.38 94 LEU A C 1
ATOM 728 O O . LEU A 1 94 ? 9.590 -9.010 -9.561 1.00 98.38 94 LEU A O 1
ATOM 732 N N . ASN A 1 95 ? 11.645 -9.097 -10.432 1.00 97.94 95 ASN A N 1
ATOM 733 C CA . ASN A 1 95 ? 12.155 -9.981 -9.389 1.00 97.94 95 ASN A CA 1
ATOM 734 C C . ASN A 1 95 ? 12.587 -9.181 -8.148 1.00 97.94 95 ASN A C 1
ATOM 736 O O . ASN A 1 95 ? 13.667 -8.591 -8.126 1.00 97.94 95 ASN A O 1
ATOM 740 N N . THR A 1 96 ? 11.774 -9.216 -7.090 1.00 97.88 96 THR A N 1
ATOM 741 C CA . THR A 1 96 ? 12.048 -8.494 -5.836 1.00 97.88 96 THR A CA 1
ATOM 742 C C . THR A 1 96 ? 12.814 -9.316 -4.792 1.00 97.88 96 THR A C 1
ATOM 744 O O . THR A 1 96 ? 12.914 -8.899 -3.645 1.00 97.88 96 THR A O 1
ATOM 747 N N . GLU A 1 97 ? 13.390 -10.477 -5.135 1.00 97.62 97 GLU A N 1
ATOM 748 C CA . GLU A 1 97 ? 14.001 -11.377 -4.137 1.00 97.62 97 GLU A CA 1
ATOM 749 C C . GLU A 1 97 ? 15.192 -10.776 -3.377 1.00 97.62 97 GLU A C 1
ATOM 751 O O . GLU A 1 97 ? 15.566 -11.293 -2.325 1.00 97.62 97 GLU A O 1
ATOM 756 N N . LYS A 1 98 ? 15.817 -9.728 -3.922 1.00 96.75 98 LYS A N 1
ATOM 757 C CA . LYS A 1 98 ? 16.943 -9.008 -3.311 1.00 96.75 98 LYS A CA 1
ATOM 758 C C . LYS A 1 98 ? 16.564 -7.624 -2.786 1.00 96.75 98 LYS A C 1
ATOM 760 O O . LYS A 1 98 ? 17.435 -6.948 -2.251 1.00 96.75 98 LYS A O 1
ATOM 765 N N . VAL A 1 99 ? 15.307 -7.212 -2.935 1.00 97.19 99 VAL A N 1
ATOM 766 C CA . VAL A 1 99 ? 14.848 -5.885 -2.525 1.00 97.19 99 VAL A CA 1
ATOM 767 C C . VAL A 1 99 ? 14.753 -5.822 -1.004 1.00 97.19 99 VAL A C 1
ATOM 769 O O . VAL A 1 99 ? 14.106 -6.672 -0.394 1.00 97.19 99 VAL A O 1
ATOM 772 N N . THR A 1 100 ? 15.389 -4.814 -0.405 1.00 96.38 100 THR A N 1
ATOM 773 C CA . THR A 1 100 ? 15.349 -4.573 1.048 1.00 96.38 100 THR A CA 1
ATOM 774 C C . THR A 1 100 ? 14.437 -3.415 1.451 1.00 96.38 100 THR A C 1
ATOM 776 O O . THR A 1 100 ? 13.944 -3.397 2.574 1.00 96.38 100 THR A O 1
ATOM 779 N N . SER A 1 101 ? 14.142 -2.480 0.544 1.00 96.31 101 SER A N 1
ATOM 780 C CA . SER A 1 101 ? 13.183 -1.396 0.783 1.00 96.31 101 SER A CA 1
ATOM 781 C C . SER A 1 101 ? 12.207 -1.245 -0.382 1.00 96.31 101 SER A C 1
ATOM 783 O O . SER A 1 101 ? 12.591 -1.260 -1.556 1.00 96.31 101 SER A O 1
ATOM 785 N N . MET A 1 102 ? 10.926 -1.113 -0.034 1.00 97.69 102 MET A N 1
ATOM 786 C CA . MET A 1 102 ? 9.816 -0.777 -0.934 1.00 97.69 102 MET A CA 1
ATOM 787 C C . MET A 1 102 ? 9.152 0.546 -0.523 1.00 97.69 102 MET A C 1
ATOM 789 O O . MET A 1 102 ? 8.009 0.824 -0.896 1.00 97.69 102 MET A O 1
ATOM 793 N N . ARG A 1 103 ? 9.877 1.371 0.243 1.00 97.06 103 ARG A N 1
ATOM 794 C CA . ARG A 1 103 ? 9.422 2.676 0.718 1.00 97.06 103 ARG A CA 1
ATOM 795 C C . ARG A 1 103 ? 8.869 3.517 -0.427 1.00 97.06 103 ARG A C 1
ATOM 797 O O . ARG A 1 103 ? 9.542 3.735 -1.433 1.00 97.06 103 ARG A O 1
ATOM 804 N N . SER A 1 104 ? 7.643 3.998 -0.265 1.00 96.94 104 SER A N 1
ATOM 805 C CA . SER A 1 104 ? 6.948 4.876 -1.208 1.00 96.94 104 SER A CA 1
ATOM 806 C C . SER A 1 104 ? 6.908 4.360 -2.654 1.00 96.94 104 SER A C 1
ATOM 808 O O . SER A 1 104 ? 6.786 5.163 -3.578 1.00 96.94 104 SER A O 1
ATOM 810 N N . MET A 1 105 ? 7.033 3.045 -2.886 1.00 97.62 105 MET A N 1
ATOM 811 C CA . MET A 1 105 ? 7.186 2.490 -4.237 1.00 97.62 105 MET A CA 1
ATOM 812 C C . MET A 1 105 ? 6.044 2.901 -5.174 1.00 97.62 105 MET A C 1
ATOM 814 O O . MET A 1 105 ? 6.319 3.239 -6.320 1.00 97.62 105 MET A O 1
ATOM 818 N N . PHE A 1 106 ? 4.800 2.915 -4.686 1.00 98.38 106 PHE A N 1
ATOM 819 C CA . PHE A 1 106 ? 3.607 3.327 -5.434 1.00 98.38 106 PHE A CA 1
ATOM 820 C C . PHE A 1 106 ? 2.905 4.544 -4.817 1.00 98.38 106 PHE A C 1
ATOM 822 O O . PHE A 1 106 ? 1.791 4.873 -5.221 1.00 98.38 106 PHE A O 1
ATOM 829 N N . ALA A 1 107 ? 3.532 5.221 -3.849 1.00 97.44 107 ALA A N 1
ATOM 830 C CA . ALA A 1 107 ? 2.912 6.336 -3.139 1.00 97.44 107 ALA A CA 1
ATOM 831 C C . ALA A 1 107 ? 2.379 7.399 -4.113 1.00 97.44 107 ALA A C 1
ATOM 833 O O . ALA A 1 107 ? 3.054 7.775 -5.069 1.00 97.44 107 ALA A O 1
ATOM 834 N N . SER A 1 108 ? 1.168 7.889 -3.872 1.00 96.88 108 SER A N 1
ATOM 835 C CA . SER A 1 108 ? 0.514 8.944 -4.650 1.00 96.88 108 SER A CA 1
ATOM 836 C C . SER A 1 108 ? 0.322 8.623 -6.145 1.00 96.88 108 SER A C 1
ATOM 838 O O . SER A 1 108 ? 0.188 9.535 -6.965 1.00 96.88 108 SER A O 1
ATOM 840 N N . CYS A 1 109 ? 0.243 7.339 -6.516 1.00 97.31 109 CYS A N 1
ATOM 841 C CA . CYS A 1 109 ? -0.279 6.888 -7.815 1.00 97.31 109 CYS A CA 1
ATOM 842 C C . CYS A 1 109 ? -1.814 7.016 -7.854 1.00 97.31 109 CYS A C 1
ATOM 844 O O . CYS A 1 109 ? -2.548 6.027 -7.902 1.00 97.31 109 CYS A O 1
ATOM 846 N N . THR A 1 110 ? -2.319 8.248 -7.793 1.00 96.69 110 THR A N 1
ATOM 847 C CA . THR A 1 110 ? -3.739 8.541 -7.531 1.00 96.69 110 THR A CA 1
ATOM 848 C C . THR A 1 110 ? -4.701 8.084 -8.627 1.00 96.69 110 THR A C 1
ATOM 850 O O . THR A 1 110 ? -5.873 7.897 -8.317 1.00 96.69 110 THR A O 1
ATOM 853 N N . ASN A 1 111 ? -4.250 7.866 -9.870 1.00 97.38 111 ASN A N 1
ATOM 854 C CA . ASN A 1 111 ? -5.085 7.356 -10.971 1.00 97.38 111 ASN A CA 1
ATOM 855 C C . ASN A 1 111 ? -4.951 5.842 -11.218 1.00 97.38 111 ASN A C 1
ATOM 857 O O . ASN A 1 111 ? -5.604 5.312 -12.120 1.00 97.38 111 ASN A O 1
ATOM 861 N N . LEU A 1 112 ? -4.139 5.124 -10.435 1.00 97.56 112 LEU A N 1
ATOM 862 C CA . LEU A 1 112 ? -3.981 3.682 -10.597 1.00 97.56 112 LEU A CA 1
ATOM 863 C C . LEU A 1 112 ? -5.192 2.952 -9.993 1.00 97.56 112 LEU A C 1
ATOM 865 O O . LEU A 1 112 ? -5.438 3.030 -8.791 1.00 97.56 112 LEU A O 1
ATOM 869 N N . THR A 1 113 ? -5.960 2.240 -10.822 1.00 97.56 113 THR A N 1
ATOM 870 C CA . THR A 1 113 ? -7.199 1.550 -10.397 1.00 97.56 113 THR A CA 1
ATOM 871 C C . THR A 1 113 ? -7.004 0.072 -10.065 1.00 97.56 113 THR A C 1
ATOM 873 O O . THR A 1 113 ? -7.846 -0.526 -9.394 1.00 97.56 113 THR A O 1
ATOM 876 N N . SER A 1 114 ? -5.911 -0.531 -10.537 1.00 96.56 114 SER A N 1
ATOM 877 C CA . SER A 1 114 ? -5.563 -1.936 -10.312 1.00 96.56 114 SER A CA 1
ATOM 878 C C . SER A 1 114 ? -4.053 -2.115 -10.221 1.00 96.56 114 SER A C 1
ATOM 880 O O . SER A 1 114 ? -3.316 -1.498 -10.990 1.00 96.56 114 SER A O 1
ATOM 882 N N . LEU A 1 115 ? -3.606 -3.009 -9.342 1.00 98.38 115 LEU A N 1
ATOM 883 C CA . LEU A 1 115 ? -2.195 -3.323 -9.155 1.00 98.38 115 LEU A CA 1
ATOM 884 C C . LEU A 1 115 ? -2.038 -4.792 -8.735 1.00 98.38 115 LEU A C 1
ATOM 886 O O . LEU A 1 115 ? -2.551 -5.194 -7.693 1.00 98.38 115 LEU A O 1
ATOM 890 N N . ASP A 1 116 ? -1.327 -5.589 -9.537 1.00 98.12 116 ASP A N 1
ATOM 891 C CA . ASP A 1 116 ? -1.024 -6.990 -9.217 1.00 98.12 116 ASP A CA 1
ATOM 892 C C . ASP A 1 116 ? 0.370 -7.117 -8.586 1.00 98.12 116 ASP A C 1
ATOM 894 O O . ASP A 1 116 ? 1.386 -7.155 -9.277 1.00 98.12 116 ASP A O 1
ATOM 898 N N . VAL A 1 117 ? 0.420 -7.217 -7.255 1.00 98.44 117 VAL A N 1
ATOM 899 C CA . VAL A 1 117 ? 1.659 -7.461 -6.490 1.00 98.44 117 VAL A CA 1
ATOM 900 C C . VAL A 1 117 ? 1.862 -8.9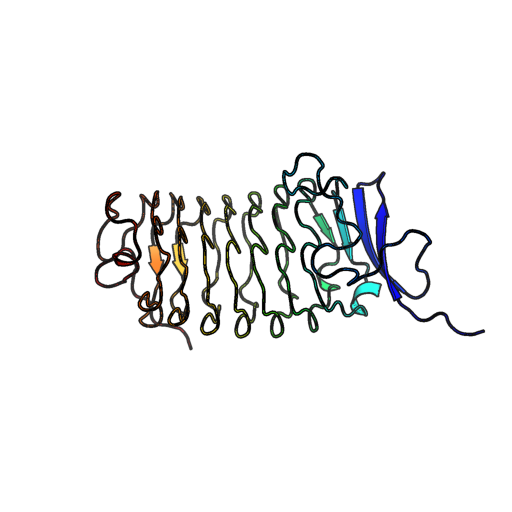39 -6.132 1.00 98.44 117 VAL A C 1
ATOM 902 O O . VAL A 1 117 ? 2.722 -9.280 -5.320 1.00 98.44 117 VAL A O 1
ATOM 905 N N . SER A 1 118 ? 1.110 -9.862 -6.739 1.00 97.50 118 SER A N 1
ATOM 906 C CA . SER A 1 118 ? 1.070 -11.275 -6.327 1.00 97.50 118 SER A CA 1
ATOM 907 C C . SER A 1 118 ? 2.370 -12.056 -6.565 1.00 97.50 118 SER A C 1
ATOM 909 O O . SER A 1 118 ? 2.501 -13.199 -6.102 1.00 97.50 118 SER A O 1
ATOM 911 N N . LYS A 1 119 ? 3.315 -11.472 -7.314 1.00 98.19 119 LYS A N 1
ATOM 912 C CA . LYS A 1 119 ? 4.650 -12.023 -7.599 1.00 98.19 119 LYS A CA 1
ATOM 913 C C . LYS A 1 119 ? 5.754 -11.425 -6.734 1.00 98.19 119 LYS A C 1
ATOM 915 O O . LYS A 1 119 ? 6.892 -11.891 -6.823 1.00 98.19 119 LYS A O 1
ATOM 920 N N . PHE A 1 120 ? 5.436 -10.445 -5.890 1.00 98.56 120 PHE A N 1
ATOM 921 C CA . PHE A 1 120 ? 6.428 -9.831 -5.020 1.00 98.56 120 PHE A CA 1
ATOM 922 C C . PHE A 1 120 ? 6.916 -10.845 -3.983 1.00 98.56 120 PHE A C 1
ATOM 924 O O . PHE A 1 120 ? 6.149 -11.525 -3.305 1.00 98.56 120 PHE A O 1
ATOM 931 N N . ARG A 1 121 ? 8.237 -10.940 -3.885 1.00 98.38 121 ARG A N 1
ATOM 932 C CA . ARG A 1 121 ? 8.995 -11.639 -2.849 1.00 98.38 121 ARG A CA 1
ATOM 933 C C . ARG A 1 121 ? 9.449 -10.598 -1.834 1.00 98.38 121 ARG A C 1
ATOM 935 O O . ARG A 1 121 ? 10.340 -9.812 -2.150 1.00 98.38 121 ARG A O 1
ATOM 942 N N . THR A 1 122 ? 8.819 -10.557 -0.664 1.00 98.56 122 THR A N 1
ATOM 943 C CA . THR A 1 122 ? 9.057 -9.508 0.344 1.00 98.56 122 THR A CA 1
ATOM 944 C C . THR A 1 122 ? 9.838 -9.997 1.563 1.00 98.56 122 THR A C 1
ATOM 946 O O . THR A 1 122 ? 10.068 -9.223 2.480 1.00 98.56 122 THR A O 1
ATOM 949 N N . GLN A 1 123 ? 10.323 -11.244 1.572 1.00 98.50 123 GLN A N 1
ATOM 950 C CA . GLN A 1 123 ? 10.984 -11.844 2.738 1.00 98.50 123 GLN A CA 1
ATOM 951 C C . GLN A 1 123 ? 12.267 -11.124 3.186 1.00 98.50 123 GLN A C 1
ATOM 953 O O . GLN A 1 123 ? 12.734 -11.360 4.292 1.00 98.50 123 GLN A O 1
ATOM 958 N N . ASN A 1 124 ? 12.856 -10.276 2.339 1.00 98.25 124 ASN A N 1
ATOM 959 C CA . ASN A 1 124 ? 14.041 -9.475 2.664 1.00 98.25 124 ASN A CA 1
ATOM 960 C C . ASN A 1 124 ? 13.722 -7.987 2.877 1.00 98.25 124 ASN A C 1
ATOM 962 O O . ASN A 1 124 ? 14.633 -7.216 3.167 1.00 98.25 124 ASN A O 1
ATOM 966 N N . VAL A 1 125 ? 12.459 -7.581 2.719 1.00 98.50 125 VAL A N 1
ATOM 967 C CA . VAL A 1 125 ? 12.039 -6.186 2.850 1.00 98.50 125 VAL A CA 1
ATOM 968 C C . VAL A 1 125 ? 11.944 -5.831 4.329 1.00 98.50 125 VAL A C 1
ATOM 970 O O . VAL A 1 125 ? 11.273 -6.520 5.095 1.00 98.50 125 VAL A O 1
ATOM 973 N N . THR A 1 126 ? 12.609 -4.746 4.715 1.00 98.25 126 THR A N 1
ATOM 974 C CA . THR A 1 126 ? 12.591 -4.210 6.082 1.00 98.25 126 THR A CA 1
ATOM 975 C C . THR A 1 126 ? 11.801 -2.906 6.193 1.00 98.25 126 THR A C 1
ATOM 977 O O . THR A 1 126 ? 11.376 -2.538 7.283 1.00 98.25 126 THR A O 1
ATOM 980 N N . ASP A 1 127 ? 11.578 -2.213 5.075 1.00 98.19 127 ASP A N 1
ATOM 981 C CA . ASP A 1 127 ? 10.915 -0.907 5.023 1.00 98.19 127 ASP A CA 1
ATOM 982 C C . ASP A 1 127 ? 9.782 -0.913 3.983 1.00 98.19 127 ASP A C 1
ATOM 984 O O . ASP A 1 127 ? 10.023 -1.089 2.780 1.00 98.19 127 ASP A O 1
ATOM 988 N N . MET A 1 128 ? 8.548 -0.736 4.468 1.00 98.62 128 MET A N 1
ATOM 989 C CA . MET A 1 128 ? 7.326 -0.587 3.669 1.00 98.62 128 MET A CA 1
ATOM 990 C C . MET A 1 128 ? 6.640 0.769 3.912 1.00 98.62 128 MET A C 1
ATOM 992 O O . MET A 1 128 ? 5.455 0.926 3.594 1.00 98.62 128 MET A O 1
ATOM 996 N N . TYR A 1 129 ? 7.376 1.757 4.439 1.00 98.50 129 TYR A N 1
ATOM 997 C CA . TYR A 1 129 ? 6.880 3.109 4.683 1.00 98.50 129 TYR A CA 1
ATOM 998 C C . TYR A 1 129 ? 6.165 3.646 3.441 1.00 98.50 129 TYR A C 1
ATOM 1000 O O . TYR A 1 129 ? 6.742 3.700 2.354 1.00 98.50 129 TYR A O 1
ATOM 1008 N N . TYR A 1 130 ? 4.909 4.051 3.602 1.00 98.31 130 TYR A N 1
ATOM 1009 C CA . TYR A 1 130 ? 4.085 4.713 2.592 1.00 98.31 130 TYR A CA 1
ATOM 1010 C C . TYR A 1 130 ? 3.957 3.967 1.255 1.00 98.31 130 TYR A C 1
ATOM 1012 O O . TYR A 1 130 ? 3.611 4.576 0.249 1.00 98.31 130 TYR A O 1
ATOM 1020 N N . MET A 1 131 ? 4.220 2.653 1.212 1.00 98.69 131 MET A N 1
ATOM 1021 C CA . MET A 1 131 ? 4.339 1.884 -0.036 1.00 98.69 131 MET A CA 1
ATOM 1022 C C . MET A 1 131 ? 3.161 2.083 -1.004 1.00 98.69 131 MET A C 1
ATOM 1024 O O . MET A 1 131 ? 3.396 2.201 -2.208 1.00 98.69 131 MET A O 1
ATOM 1028 N N . PHE A 1 132 ? 1.929 2.161 -0.487 1.00 98.88 132 PHE A N 1
ATOM 1029 C CA . PHE A 1 132 ? 0.700 2.372 -1.262 1.00 98.88 132 PHE A CA 1
ATOM 1030 C C . PHE A 1 132 ? -0.067 3.636 -0.858 1.00 98.88 132 PHE A C 1
ATOM 1032 O O . PHE A 1 132 ? -1.202 3.821 -1.293 1.00 98.88 132 PHE A O 1
ATOM 1039 N N . GLY A 1 133 ? 0.495 4.506 -0.018 1.00 98.62 133 GLY A N 1
ATOM 1040 C CA . GLY A 1 133 ? -0.261 5.657 0.466 1.00 98.62 133 GLY A CA 1
ATOM 1041 C C . GLY A 1 133 ? -0.679 6.600 -0.664 1.00 98.62 133 GLY A C 1
ATOM 1042 O O . GLY A 1 133 ? -0.023 6.692 -1.694 1.00 98.62 133 GLY A O 1
ATOM 1043 N N . ASP A 1 134 ? -1.824 7.250 -0.503 1.00 98.44 134 ASP A N 1
ATOM 1044 C CA . ASP A 1 134 ? -2.532 8.061 -1.494 1.00 98.44 134 ASP A CA 1
ATOM 1045 C C . ASP A 1 134 ? -2.830 7.360 -2.832 1.00 98.44 134 ASP A C 1
ATOM 1047 O O . ASP A 1 134 ? -3.152 8.025 -3.818 1.00 98.44 134 ASP A O 1
ATOM 1051 N N . CYS A 1 135 ? -2.805 6.024 -2.899 1.00 98.25 135 CYS A N 1
ATOM 1052 C CA . CYS A 1 135 ? -3.367 5.275 -4.030 1.00 98.25 135 CYS A CA 1
ATOM 1053 C C . CYS A 1 135 ? -4.907 5.294 -3.984 1.00 98.25 135 CYS A C 1
ATOM 1055 O O . CYS A 1 135 ? -5.569 4.262 -3.872 1.00 98.25 135 CYS A O 1
ATOM 1057 N N . SER A 1 136 ? -5.495 6.489 -4.032 1.00 98.12 136 SER A N 1
ATOM 1058 C CA . SER A 1 136 ? -6.909 6.735 -3.737 1.00 98.12 136 SER A CA 1
ATOM 1059 C C . SER A 1 136 ? -7.881 6.133 -4.752 1.00 98.12 136 SER A C 1
ATOM 1061 O O . SER A 1 136 ? -9.046 5.952 -4.410 1.00 98.12 136 SER A O 1
ATOM 1063 N N . SER A 1 137 ? -7.426 5.771 -5.958 1.00 98.44 137 SER A N 1
ATOM 1064 C CA . SER A 1 137 ? -8.244 5.091 -6.975 1.00 98.44 137 SER A CA 1
ATOM 1065 C C . SER A 1 137 ? -8.220 3.562 -6.903 1.00 98.44 137 SER A C 1
ATOM 1067 O O . SER A 1 137 ? -9.040 2.927 -7.573 1.00 98.44 137 SER A O 1
ATOM 1069 N N . LEU A 1 138 ? -7.343 2.947 -6.098 1.00 98.44 138 LEU A N 1
ATOM 1070 C CA . LEU A 1 138 ? -7.357 1.493 -5.919 1.00 98.44 138 LEU A CA 1
ATOM 1071 C C . LEU A 1 138 ? -8.638 1.075 -5.192 1.00 98.44 138 LEU A C 1
ATOM 1073 O O . LEU A 1 138 ? -8.952 1.580 -4.117 1.00 98.44 138 LEU A O 1
ATOM 1077 N N . THR A 1 139 ? -9.370 0.125 -5.775 1.00 97.56 139 THR A N 1
ATOM 1078 C CA . THR A 1 139 ? -10.617 -0.415 -5.195 1.00 97.56 139 THR A CA 1
ATOM 1079 C C . THR A 1 139 ? -10.412 -1.738 -4.458 1.00 97.56 139 THR A C 1
ATOM 1081 O O . THR A 1 139 ? -11.167 -2.069 -3.537 1.00 97.56 139 THR A O 1
ATOM 1084 N N . SER A 1 140 ? -9.364 -2.473 -4.840 1.00 97.12 140 SER A N 1
ATOM 1085 C CA . SER A 1 140 ? -8.888 -3.706 -4.215 1.00 97.12 140 SER A CA 1
ATOM 1086 C C . SER A 1 140 ? -7.367 -3.808 -4.355 1.00 97.12 140 SER A C 1
ATOM 1088 O O . SER A 1 140 ? -6.785 -3.252 -5.290 1.00 97.12 140 SER A O 1
ATOM 1090 N N . LEU A 1 141 ? -6.728 -4.508 -3.418 1.00 98.56 141 LEU A N 1
ATOM 1091 C CA . LEU A 1 141 ? -5.295 -4.786 -3.427 1.00 98.56 141 LEU A CA 1
ATOM 1092 C C . LEU A 1 141 ? -5.039 -6.095 -2.667 1.00 98.56 141 LEU A C 1
ATOM 1094 O O . LEU A 1 141 ? -5.378 -6.201 -1.488 1.00 98.56 141 LEU A O 1
ATOM 1098 N N . ASP A 1 142 ? -4.455 -7.089 -3.337 1.00 98.50 142 ASP A N 1
ATOM 1099 C CA . ASP A 1 142 ? -4.102 -8.371 -2.716 1.00 98.50 142 ASP A CA 1
ATOM 1100 C C . ASP A 1 142 ? -2.659 -8.343 -2.197 1.00 98.50 142 ASP A C 1
ATOM 1102 O O . ASP A 1 142 ? -1.706 -8.501 -2.959 1.00 98.50 142 ASP A O 1
ATOM 1106 N N . VAL A 1 143 ? -2.511 -8.169 -0.882 1.00 98.56 143 VAL A N 1
ATOM 1107 C CA . VAL A 1 143 ? -1.227 -8.251 -0.161 1.00 98.56 143 VAL A CA 1
ATOM 1108 C C . VAL A 1 143 ? -1.074 -9.558 0.625 1.00 98.56 143 VAL A C 1
ATOM 1110 O O . VAL A 1 143 ? -0.143 -9.708 1.412 1.00 98.56 143 VAL A O 1
ATOM 1113 N N . SER A 1 144 ? -1.940 -10.552 0.402 1.00 96.31 144 SER A N 1
ATOM 1114 C CA . SER A 1 144 ? -1.999 -11.783 1.212 1.00 96.31 144 SER A CA 1
ATOM 1115 C C . SER A 1 144 ? -0.765 -12.691 1.088 1.00 96.31 144 SER A C 1
ATOM 1117 O O . SER A 1 144 ? -0.621 -13.660 1.840 1.00 96.31 144 SER A O 1
ATOM 1119 N N . LYS A 1 145 ? 0.118 -12.412 0.122 1.00 97.31 145 LYS A N 1
ATOM 1120 C CA . LYS A 1 145 ? 1.390 -13.120 -0.099 1.00 97.31 145 LYS A CA 1
ATOM 1121 C C . LYS A 1 145 ? 2.603 -12.390 0.468 1.00 97.31 145 LYS A C 1
ATOM 1123 O O . LYS A 1 145 ? 3.714 -12.898 0.326 1.00 97.31 145 LYS A O 1
ATOM 1128 N N . PHE A 1 146 ? 2.414 -11.214 1.063 1.00 98.56 146 PHE A N 1
ATOM 1129 C CA . PHE A 1 146 ? 3.522 -10.470 1.640 1.00 98.56 146 PHE A CA 1
ATOM 1130 C C . PHE A 1 146 ? 4.028 -11.210 2.876 1.00 98.56 146 PHE A C 1
ATOM 1132 O O . PHE A 1 146 ? 3.293 -11.474 3.822 1.00 98.56 146 PHE A O 1
ATOM 1139 N N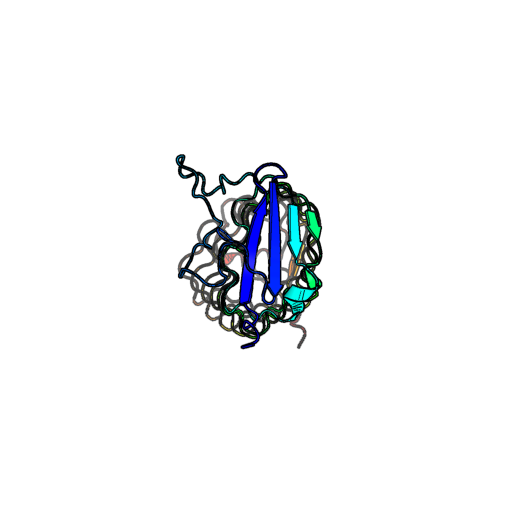 . ASP A 1 147 ? 5.309 -11.545 2.845 1.00 98.50 147 ASP A N 1
ATOM 1140 C CA . ASP A 1 147 ? 6.079 -11.923 4.016 1.00 98.50 147 ASP A CA 1
ATOM 1141 C C . ASP A 1 147 ? 6.606 -10.642 4.667 1.00 98.50 147 ASP A C 1
ATOM 1143 O O . ASP A 1 147 ? 7.478 -9.979 4.099 1.00 98.50 147 ASP A O 1
ATOM 1147 N N . THR A 1 148 ? 6.035 -10.265 5.810 1.00 98.62 148 THR A N 1
ATOM 1148 C CA . THR A 1 148 ? 6.360 -9.016 6.516 1.00 98.62 148 THR A CA 1
ATOM 1149 C C . THR A 1 148 ? 7.233 -9.234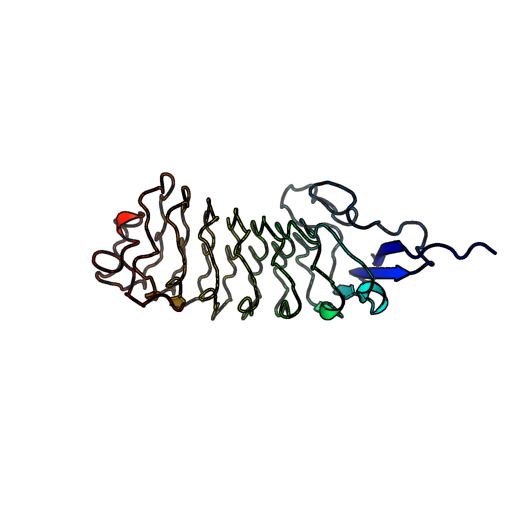 7.748 1.00 98.62 148 THR A C 1
ATOM 1151 O O . THR A 1 148 ? 7.486 -8.284 8.481 1.00 98.62 148 THR A O 1
ATOM 1154 N N . ARG A 1 149 ? 7.743 -10.455 7.975 1.00 98.38 149 ARG A N 1
ATOM 1155 C CA . ARG A 1 149 ? 8.436 -10.821 9.226 1.00 98.38 149 ARG A CA 1
ATOM 1156 C C . ARG A 1 149 ? 9.650 -9.949 9.552 1.00 98.38 149 ARG A C 1
ATOM 1158 O O . ARG A 1 149 ? 10.026 -9.842 10.710 1.00 98.38 149 ARG A O 1
ATOM 1165 N N . ASN A 1 150 ? 10.283 -9.360 8.538 1.00 98.62 150 ASN A N 1
ATOM 1166 C CA . ASN A 1 150 ? 11.474 -8.521 8.682 1.00 98.62 150 ASN A CA 1
ATOM 1167 C C . ASN A 1 150 ? 11.166 -7.017 8.619 1.00 98.62 150 ASN A C 1
ATOM 1169 O O . ASN A 1 150 ? 12.082 -6.210 8.765 1.00 98.62 150 ASN A O 1
ATOM 1173 N N . VAL A 1 151 ? 9.905 -6.633 8.400 1.00 98.81 151 VAL A N 1
ATOM 1174 C CA . VAL A 1 151 ? 9.499 -5.231 8.279 1.0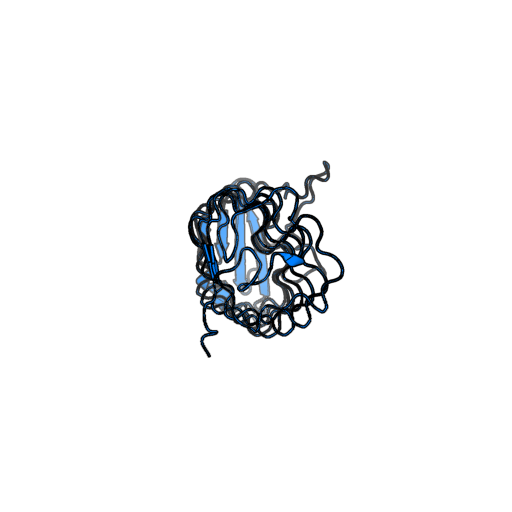0 98.81 151 VAL A CA 1
ATOM 1175 C C . VAL A 1 151 ? 9.521 -4.569 9.654 1.00 98.81 151 VAL A C 1
ATOM 1177 O O . VAL A 1 151 ? 8.938 -5.081 10.608 1.00 98.81 151 VAL A O 1
ATOM 1180 N N . THR A 1 152 ? 10.181 -3.416 9.748 1.00 98.62 152 THR A N 1
ATOM 1181 C CA . THR A 1 152 ? 10.292 -2.628 10.985 1.00 98.62 152 THR A CA 1
ATOM 1182 C C . THR A 1 152 ? 9.481 -1.333 10.951 1.00 98.62 152 THR A C 1
ATOM 1184 O O . THR A 1 152 ? 9.150 -0.800 12.013 1.00 98.62 152 THR A O 1
ATOM 1187 N N . ASP A 1 153 ? 9.156 -0.837 9.753 1.00 98.62 153 ASP A N 1
ATOM 1188 C CA . ASP A 1 153 ? 8.406 0.403 9.517 1.00 98.62 153 ASP A CA 1
ATOM 1189 C C . ASP A 1 153 ? 7.241 0.153 8.540 1.00 98.62 153 ASP A C 1
ATOM 1191 O O . ASP A 1 153 ? 7.448 -0.287 7.403 1.00 98.62 153 ASP A O 1
ATOM 1195 N N . MET A 1 154 ? 6.015 0.408 9.012 1.00 98.75 154 MET A N 1
ATOM 1196 C CA . MET A 1 154 ? 4.763 0.338 8.245 1.00 98.75 154 MET A CA 1
ATOM 1197 C C . MET A 1 154 ? 3.993 1.669 8.279 1.00 98.75 154 MET A C 1
ATOM 1199 O O . MET A 1 154 ? 2.786 1.706 8.009 1.00 98.75 154 MET A O 1
ATOM 1203 N N . ASP A 1 155 ? 4.661 2.772 8.617 1.00 98.88 155 ASP A N 1
ATOM 1204 C CA . ASP A 1 155 ? 4.038 4.090 8.641 1.00 98.88 155 ASP A CA 1
ATOM 1205 C C . ASP A 1 155 ? 3.412 4.412 7.284 1.00 98.88 155 ASP A C 1
ATOM 1207 O O . ASP A 1 155 ? 3.982 4.153 6.224 1.00 98.88 155 ASP A O 1
ATOM 1211 N N . TYR A 1 156 ? 2.210 4.982 7.314 1.00 98.81 156 TYR A N 1
ATOM 1212 C CA . TYR A 1 156 ? 1.444 5.399 6.140 1.00 98.81 156 TYR A CA 1
ATOM 1213 C C . TYR A 1 156 ? 1.178 4.329 5.069 1.00 98.81 156 TYR A C 1
ATOM 1215 O O . TYR A 1 156 ? 0.690 4.690 4.000 1.00 98.81 156 TYR A O 1
ATOM 1223 N N . MET A 1 157 ? 1.472 3.041 5.293 1.00 98.88 157 MET A N 1
ATOM 1224 C CA . MET A 1 157 ? 1.516 2.030 4.223 1.00 98.88 157 MET A CA 1
ATOM 1225 C C . MET A 1 157 ? 0.281 2.032 3.303 1.00 98.88 157 MET A C 1
ATOM 1227 O O . MET A 1 157 ? 0.441 1.890 2.092 1.00 98.88 157 MET A O 1
ATOM 1231 N N . PHE A 1 158 ? -0.916 2.264 3.858 1.00 98.88 158 PHE A N 1
ATOM 1232 C CA . PHE A 1 158 ? -2.184 2.382 3.130 1.00 98.88 158 PHE A CA 1
ATOM 1233 C C . PHE A 1 158 ? -2.884 3.737 3.345 1.00 98.88 158 PHE A C 1
ATOM 1235 O O . PHE A 1 158 ? -4.082 3.858 3.093 1.00 98.88 158 PHE A O 1
ATOM 1242 N N . ASN A 1 159 ? -2.181 4.771 3.821 1.00 98.81 159 ASN A N 1
ATOM 1243 C CA . ASN A 1 159 ? -2.795 6.062 4.144 1.00 98.81 159 ASN A CA 1
ATOM 1244 C C . ASN A 1 159 ? -3.567 6.631 2.938 1.00 98.81 159 ASN A C 1
ATOM 1246 O O . ASN A 1 159 ? -3.062 6.633 1.829 1.00 98.81 159 ASN A O 1
ATOM 1250 N N . ASN A 1 160 ? -4.796 7.099 3.152 1.00 98.75 160 ASN A N 1
ATOM 1251 C CA . ASN A 1 160 ? -5.713 7.686 2.174 1.00 98.75 160 ASN A CA 1
ATOM 1252 C C . ASN A 1 160 ? -5.952 6.816 0.928 1.00 98.75 160 ASN A C 1
ATOM 1254 O O . ASN A 1 160 ? -6.288 7.335 -0.139 1.00 98.75 160 ASN A O 1
ATOM 1258 N N . CYS A 1 161 ? -5.860 5.491 1.053 1.00 98.69 161 CYS A N 1
ATOM 1259 C CA . CYS A 1 161 ? -6.407 4.564 0.062 1.00 98.69 161 CYS A CA 1
ATOM 1260 C C . CYS A 1 161 ? -7.946 4.552 0.148 1.00 98.69 161 CYS A C 1
ATOM 1262 O O . CYS A 1 161 ? -8.569 3.554 0.512 1.00 98.69 161 CYS A O 1
ATOM 1264 N N . SER A 1 162 ? -8.572 5.701 -0.119 1.00 98.62 162 SER A N 1
ATOM 1265 C CA . SER A 1 162 ? -9.963 5.996 0.239 1.00 98.62 162 SER A CA 1
ATOM 1266 C C . SER A 1 162 ? -10.993 5.118 -0.463 1.00 98.62 162 SER A C 1
ATOM 1268 O O . SER A 1 162 ? -12.077 4.935 0.083 1.00 98.62 162 SER A O 1
ATOM 1270 N N . ASN A 1 163 ? -10.672 4.564 -1.637 1.00 98.69 163 ASN A N 1
ATOM 1271 C CA . ASN A 1 163 ? -11.578 3.701 -2.400 1.00 98.69 163 ASN A CA 1
ATOM 1272 C C . ASN A 1 163 ? -11.360 2.200 -2.159 1.00 98.69 163 ASN A C 1
ATOM 1274 O O . ASN A 1 163 ? -12.128 1.404 -2.701 1.00 98.69 163 ASN A O 1
ATOM 1278 N N . LEU A 1 164 ? -10.376 1.790 -1.343 1.00 98.62 164 LEU A N 1
ATOM 1279 C CA . LEU A 1 164 ? -10.219 0.378 -0.992 1.00 98.62 164 LEU A CA 1
ATOM 1280 C C . LEU A 1 164 ? -11.444 -0.083 -0.200 1.00 98.62 164 LEU A C 1
ATOM 1282 O O . LEU A 1 164 ? -11.719 0.406 0.894 1.00 98.62 164 LEU A O 1
ATOM 1286 N N . THR A 1 165 ? -12.179 -1.035 -0.767 1.00 98.00 165 THR A N 1
ATOM 1287 C CA . THR A 1 165 ? -13.404 -1.588 -0.159 1.00 98.00 165 THR A CA 1
ATOM 1288 C C . THR A 1 165 ? -13.124 -2.811 0.713 1.00 98.00 165 THR A C 1
ATOM 1290 O O . THR A 1 165 ? -13.871 -3.101 1.647 1.00 98.00 165 THR A O 1
ATOM 1293 N N . SER A 1 166 ? -12.014 -3.500 0.445 1.00 97.00 166 SER A N 1
ATOM 1294 C CA . SER A 1 166 ? -11.513 -4.636 1.213 1.00 97.00 166 SER A CA 1
ATOM 1295 C C . SER A 1 166 ? -9.990 -4.645 1.201 1.00 97.00 166 SER A C 1
ATOM 1297 O O . SER A 1 166 ? -9.384 -4.349 0.168 1.00 97.00 166 SER A O 1
ATOM 1299 N N . LEU A 1 167 ? -9.384 -5.048 2.314 1.00 98.50 167 LEU A N 1
ATOM 1300 C CA . LEU A 1 167 ? -7.941 -5.203 2.438 1.00 98.50 167 LEU A CA 1
ATOM 1301 C C . LEU A 1 167 ? -7.640 -6.347 3.414 1.00 98.50 167 LEU A C 1
ATOM 1303 O O . LEU A 1 167 ? -7.954 -6.249 4.600 1.00 98.50 167 LEU A O 1
ATOM 1307 N N . ASP A 1 168 ? -7.054 -7.433 2.910 1.00 98.25 168 ASP A N 1
ATOM 1308 C CA . ASP A 1 168 ? -6.648 -8.573 3.737 1.00 98.25 168 ASP A CA 1
ATOM 1309 C C . ASP A 1 168 ? -5.195 -8.411 4.200 1.00 98.25 168 ASP A C 1
ATOM 1311 O O . ASP A 1 168 ? -4.255 -8.722 3.470 1.00 98.25 168 ASP A O 1
ATOM 1315 N N . VAL A 1 169 ? -5.029 -7.928 5.431 1.00 98.50 169 VAL A N 1
ATOM 1316 C CA . VAL A 1 169 ? -3.742 -7.863 6.149 1.00 98.50 169 VAL A CA 1
ATOM 1317 C C . VAL A 1 169 ? -3.625 -8.952 7.214 1.00 98.50 169 VAL A C 1
ATOM 1319 O O . VAL A 1 169 ? -2.684 -8.942 8.002 1.00 98.50 169 VAL A O 1
ATOM 1322 N N . SER A 1 170 ? -4.546 -9.921 7.242 1.00 97.50 170 SER A N 1
ATOM 1323 C CA . SER A 1 170 ? -4.608 -10.912 8.320 1.00 97.50 170 SER A CA 1
ATOM 1324 C C . SER A 1 170 ? -3.341 -11.762 8.417 1.00 97.50 170 SER A C 1
ATOM 1326 O O . SER A 1 170 ? -3.071 -12.311 9.472 1.00 97.50 170 SER A O 1
ATOM 1328 N N .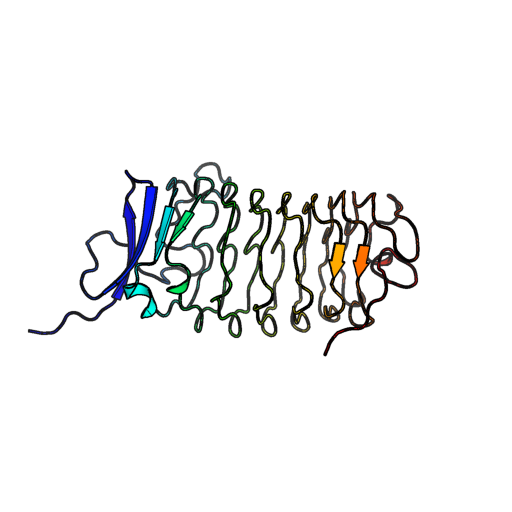 LYS A 1 171 ? -2.528 -11.861 7.361 1.00 96.69 171 LYS A N 1
ATOM 1329 C CA . LYS A 1 171 ? -1.273 -12.636 7.350 1.00 96.69 171 LYS A CA 1
ATOM 1330 C C . LYS A 1 171 ? -0.018 -11.831 7.683 1.00 96.69 171 LYS A C 1
ATOM 1332 O O . LYS A 1 171 ? 1.073 -12.393 7.630 1.00 96.69 171 LYS A O 1
ATOM 1337 N N . PHE A 1 172 ? -0.145 -10.541 7.986 1.00 98.50 172 PHE A N 1
ATOM 1338 C CA . PHE A 1 172 ? 1.018 -9.730 8.327 1.00 98.50 172 PHE A CA 1
ATOM 1339 C C . PHE A 1 172 ? 1.585 -10.187 9.675 1.00 98.50 172 PHE A C 1
ATOM 1341 O O . PHE A 1 172 ? 0.891 -10.199 10.690 1.00 98.50 172 PHE A O 1
ATOM 1348 N N . ASP A 1 173 ? 2.865 -10.547 9.669 1.00 98.12 173 ASP A N 1
ATOM 1349 C CA . ASP A 1 173 ? 3.685 -10.671 10.868 1.00 98.12 173 ASP A CA 1
ATOM 1350 C C . ASP A 1 173 ? 4.256 -9.290 11.194 1.00 98.12 173 ASP A C 1
ATOM 1352 O O . ASP A 1 173 ? 5.032 -8.734 10.411 1.00 98.12 173 ASP A O 1
ATOM 1356 N N . THR A 1 174 ? 3.831 -8.721 12.321 1.00 98.56 174 THR A N 1
ATOM 1357 C CA . THR A 1 174 ? 4.218 -7.373 12.753 1.00 98.56 174 THR A CA 1
ATOM 1358 C C . THR A 1 174 ? 5.129 -7.373 13.977 1.00 98.56 174 THR A C 1
ATOM 1360 O O . THR A 1 174 ? 5.378 -6.305 14.529 1.00 98.56 174 THR A O 1
ATOM 1363 N N . GLN A 1 175 ? 5.660 -8.529 14.398 1.00 98.25 175 GLN A N 1
ATOM 1364 C CA . GLN A 1 175 ? 6.417 -8.645 15.654 1.00 98.25 175 GLN A CA 1
ATOM 1365 C C . GLN A 1 175 ? 7.644 -7.718 15.720 1.00 98.25 175 GLN A C 1
ATOM 1367 O O . GLN A 1 175 ? 8.047 -7.302 16.803 1.00 98.25 175 GLN A O 1
ATOM 1372 N N . ASN A 1 176 ? 8.230 -7.375 14.567 1.00 98.62 176 ASN A N 1
ATOM 1373 C CA . ASN A 1 176 ? 9.400 -6.499 14.457 1.00 98.62 176 ASN A CA 1
ATOM 1374 C C . ASN A 1 176 ? 9.047 -5.039 14.125 1.00 98.62 176 ASN A C 1
ATOM 1376 O O . ASN A 1 176 ? 9.938 -4.190 14.076 1.00 98.62 176 ASN A O 1
ATOM 1380 N N . VAL A 1 177 ? 7.766 -4.727 13.910 1.00 98.88 177 VAL A N 1
ATOM 1381 C CA . VAL A 1 177 ? 7.315 -3.377 13.562 1.00 98.88 177 VAL A CA 1
ATOM 1382 C C . VAL A 1 177 ? 7.386 -2.479 14.792 1.00 98.88 177 VAL A C 1
ATOM 1384 O O . VAL A 1 177 ? 6.901 -2.823 15.869 1.00 98.88 177 VAL A O 1
ATOM 1387 N N . THR A 1 178 ? 7.973 -1.296 14.620 1.00 98.69 178 THR A N 1
ATOM 1388 C CA . THR A 1 178 ? 8.128 -0.299 15.692 1.00 98.69 178 THR A CA 1
ATOM 1389 C C . THR A 1 178 ? 7.210 0.911 15.526 1.00 98.69 178 THR A C 1
ATOM 1391 O O . THR A 1 178 ? 6.954 1.622 16.505 1.00 98.69 178 THR A O 1
ATOM 1394 N N . SER A 1 179 ? 6.671 1.122 14.321 1.00 98.69 179 SER A N 1
ATOM 1395 C CA . SER A 1 179 ? 5.802 2.250 13.986 1.00 98.69 179 SER A CA 1
ATOM 1396 C C . SER A 1 179 ? 4.722 1.855 12.965 1.00 98.69 179 SER A C 1
ATOM 1398 O O . SER A 1 179 ? 4.986 1.123 12.009 1.00 98.69 179 SER A O 1
ATOM 1400 N N . MET A 1 180 ? 3.488 2.302 13.223 1.00 98.75 180 MET A N 1
ATOM 1401 C CA . MET A 1 180 ? 2.288 2.141 12.383 1.00 98.75 180 MET A CA 1
ATOM 1402 C C . MET A 1 180 ? 1.546 3.484 12.236 1.00 98.75 180 MET A C 1
ATOM 1404 O O . MET A 1 180 ? 0.311 3.545 12.166 1.00 98.75 180 MET A O 1
ATOM 1408 N N . TRP A 1 181 ? 2.295 4.588 12.244 1.00 98.75 181 TRP A N 1
ATOM 1409 C CA . TRP A 1 181 ? 1.780 5.950 12.185 1.00 98.75 181 TRP A CA 1
ATOM 1410 C C . TRP A 1 181 ? 0.855 6.111 10.982 1.00 98.75 181 TRP A C 1
ATOM 1412 O O . TRP A 1 181 ? 1.263 5.963 9.830 1.00 98.75 181 TRP A O 1
ATOM 1422 N N . THR A 1 182 ? -0.418 6.420 11.240 1.00 98.69 182 THR A N 1
ATOM 1423 C CA . THR A 1 182 ? -1.433 6.663 10.202 1.00 98.69 182 THR A CA 1
ATOM 1424 C C . THR A 1 182 ? -1.543 5.570 9.126 1.00 98.69 182 THR A C 1
ATOM 1426 O O . THR A 1 182 ? -1.999 5.851 8.020 1.00 98.69 182 THR A O 1
ATOM 1429 N N . MET A 1 183 ? -1.175 4.320 9.442 1.00 98.88 183 MET A N 1
ATOM 1430 C CA . MET A 1 183 ? -1.095 3.206 8.483 1.00 98.88 183 MET A CA 1
ATOM 1431 C C . MET A 1 183 ? -2.368 3.029 7.639 1.00 98.88 183 MET A C 1
ATOM 1433 O O . MET A 1 183 ? -2.264 2.794 6.437 1.00 98.88 183 MET A O 1
ATOM 1437 N N . PHE A 1 184 ? -3.551 3.194 8.244 1.00 98.94 184 PHE A N 1
ATOM 1438 C CA . PHE A 1 184 ? -4.857 3.087 7.582 1.00 98.94 184 PHE A CA 1
ATOM 1439 C C . PHE A 1 184 ? -5.641 4.404 7.570 1.00 98.94 184 PHE A C 1
ATOM 1441 O O . PHE A 1 184 ? -6.811 4.408 7.195 1.00 98.94 184 PHE A O 1
ATOM 1448 N N . LYS A 1 185 ? -5.042 5.526 7.991 1.00 98.88 185 LYS A N 1
ATOM 1449 C CA . LYS A 1 185 ? -5.732 6.824 8.060 1.00 98.88 185 LYS A CA 1
ATOM 1450 C C . LYS A 1 185 ? -6.414 7.116 6.726 1.00 98.88 185 LYS A C 1
ATOM 1452 O O . LYS A 1 185 ? -5.768 7.006 5.693 1.00 98.88 185 LYS A O 1
ATOM 1457 N N . GLY A 1 186 ? -7.673 7.537 6.739 1.00 98.81 186 GLY A N 1
ATOM 1458 C CA . GLY A 1 186 ? -8.396 7.962 5.541 1.00 98.81 186 GLY A CA 1
ATOM 1459 C C . GLY A 1 186 ? -8.787 6.832 4.584 1.00 98.81 186 GLY A C 1
ATOM 1460 O O . GLY A 1 186 ? -9.261 7.127 3.488 1.00 98.81 186 GLY A O 1
ATOM 1461 N N . CYS A 1 187 ? -8.644 5.558 4.969 1.00 98.75 187 CYS A N 1
ATOM 1462 C CA . CYS A 1 187 ? -9.229 4.419 4.250 1.00 98.75 187 CYS A CA 1
ATOM 1463 C C . CYS A 1 187 ? -10.756 4.390 4.434 1.00 98.75 187 CYS A C 1
ATOM 1465 O O . CYS A 1 187 ? -11.326 3.488 5.048 1.00 98.75 187 CYS A O 1
ATOM 1467 N N . SER A 1 188 ? -11.426 5.428 3.939 1.00 98.56 188 SER A N 1
ATOM 1468 C CA . SER A 1 188 ? -12.819 5.744 4.241 1.00 98.56 188 SER A CA 1
ATOM 1469 C C . SER A 1 188 ? -13.828 4.752 3.669 1.00 98.56 188 SER A C 1
ATOM 1471 O O . SER A 1 188 ? -14.960 4.762 4.138 1.00 98.56 188 SER A O 1
ATOM 1473 N N . SER A 1 189 ? -13.460 3.897 2.710 1.00 98.75 189 SER A N 1
ATOM 1474 C CA . SER A 1 189 ? -14.343 2.850 2.164 1.00 98.75 189 SER A CA 1
ATOM 1475 C C . SER A 1 189 ? -14.209 1.487 2.847 1.00 98.75 189 SER A C 1
ATOM 1477 O O . SER A 1 189 ? -15.066 0.627 2.634 1.00 98.75 189 SER A O 1
ATOM 1479 N N . LEU A 1 190 ? -13.189 1.275 3.688 1.00 98.75 190 LEU A N 1
ATOM 1480 C CA . LEU A 1 190 ? -13.055 0.024 4.433 1.00 98.75 190 LEU A CA 1
ATOM 1481 C C . LEU A 1 190 ? -14.153 -0.073 5.494 1.00 98.75 190 LEU A C 1
ATOM 1483 O O . LEU A 1 190 ? -14.391 0.866 6.251 1.00 98.75 190 LEU A O 1
ATOM 1487 N N . THR A 1 191 ? -14.804 -1.233 5.562 1.00 98.69 191 THR A N 1
ATOM 1488 C CA . THR A 1 191 ? -15.873 -1.513 6.536 1.00 98.69 191 THR A CA 1
ATOM 1489 C C . THR A 1 191 ? -15.415 -2.420 7.671 1.00 98.69 191 THR A C 1
ATOM 1491 O O . THR A 1 191 ? -15.934 -2.330 8.783 1.00 98.69 191 THR A O 1
ATOM 1494 N N . SER A 1 192 ? -14.396 -3.242 7.431 1.00 98.69 192 SER A N 1
ATOM 1495 C CA . SER A 1 192 ? -13.762 -4.067 8.452 1.00 98.69 192 SER A CA 1
ATOM 1496 C C . SER A 1 192 ? -12.269 -4.229 8.197 1.00 98.69 192 SER A C 1
ATOM 1498 O O . SER A 1 192 ? -11.847 -4.257 7.041 1.00 98.69 192 SER A O 1
ATOM 1500 N N . LEU A 1 193 ? -11.497 -4.418 9.264 1.00 98.56 193 LEU A N 1
ATOM 1501 C CA . LEU A 1 193 ? -10.090 -4.811 9.207 1.00 98.56 193 LEU A CA 1
ATOM 1502 C C . LEU A 1 193 ? -9.843 -5.993 10.137 1.00 98.56 193 LEU A C 1
ATOM 1504 O O . LEU A 1 193 ? -10.344 -6.018 11.261 1.00 98.56 193 LEU A O 1
ATOM 1508 N N . ASP A 1 194 ? -9.058 -6.958 9.668 1.00 98.62 194 ASP A N 1
ATOM 1509 C CA . ASP A 1 194 ? -8.631 -8.090 10.477 1.00 98.62 194 ASP A CA 1
ATOM 1510 C C . ASP A 1 194 ? -7.161 -7.972 10.863 1.00 98.62 194 ASP A C 1
ATOM 1512 O O . ASP A 1 194 ? -6.270 -8.189 10.044 1.00 98.62 194 ASP A O 1
ATOM 1516 N N . LEU A 1 195 ? -6.933 -7.622 12.125 1.00 98.69 195 LEU A N 1
ATOM 1517 C CA . LEU A 1 195 ? -5.619 -7.442 12.728 1.00 98.69 195 LEU A CA 1
ATOM 1518 C C . LEU A 1 195 ? -5.338 -8.545 13.759 1.00 98.69 195 LEU A C 1
ATOM 1520 O O . LEU A 1 195 ? -4.482 -8.373 14.624 1.00 98.69 195 LEU A O 1
ATOM 1524 N N . SER A 1 196 ? -6.043 -9.685 13.716 1.00 98.50 196 SER A N 1
ATOM 1525 C CA . SER A 1 196 ? -5.920 -10.728 14.747 1.00 98.50 196 SER A CA 1
ATOM 1526 C C . SER A 1 196 ? -4.505 -11.293 14.894 1.00 98.50 196 SER A C 1
ATOM 1528 O O . SER A 1 196 ? -4.158 -11.777 15.971 1.00 98.50 196 SER A O 1
ATOM 1530 N N . ASN A 1 197 ? -3.685 -11.230 13.841 1.00 98.19 197 ASN A N 1
ATOM 1531 C CA . ASN A 1 197 ? -2.292 -11.685 13.857 1.00 98.19 197 ASN A CA 1
ATOM 1532 C C . ASN A 1 197 ? -1.265 -10.582 14.111 1.00 98.19 197 ASN A C 1
ATOM 1534 O O . ASN A 1 197 ? -0.085 -10.902 14.246 1.00 98.19 197 ASN A O 1
ATOM 1538 N N . PHE A 1 198 ? -1.694 -9.323 14.229 1.00 98.62 198 PHE A N 1
ATOM 1539 C CA . PHE A 1 198 ? -0.786 -8.229 14.544 1.00 98.62 198 PHE A CA 1
ATOM 1540 C C . PHE A 1 198 ? -0.264 -8.419 15.973 1.00 98.62 198 PHE A C 1
ATOM 1542 O O . PHE A 1 198 ? -1.020 -8.348 16.943 1.00 98.62 198 PHE A O 1
ATOM 1549 N N . ASP A 1 199 ? 1.035 -8.675 16.085 1.00 98.50 199 ASP A N 1
ATOM 1550 C CA . ASP A 1 199 ? 1.794 -8.569 17.325 1.00 98.50 199 ASP A CA 1
ATOM 1551 C C . ASP A 1 199 ? 2.367 -7.158 17.400 1.00 98.50 199 ASP A C 1
ATOM 1553 O O . ASP A 1 199 ? 3.247 -6.791 16.620 1.00 98.50 199 ASP A O 1
ATOM 1557 N N . THR A 1 200 ? 1.810 -6.343 18.291 1.00 98.62 200 THR A N 1
ATOM 1558 C CA . THR A 1 200 ? 2.149 -4.919 18.396 1.00 98.62 200 THR A CA 1
ATOM 1559 C C . THR A 1 200 ? 2.958 -4.593 19.648 1.00 98.62 200 THR A C 1
ATOM 1561 O O . THR A 1 200 ? 3.073 -3.423 20.015 1.00 98.62 200 THR A O 1
ATOM 1564 N N . GLN A 1 201 ? 3.550 -5.598 20.306 1.00 98.50 201 GLN A N 1
ATOM 1565 C CA . GLN A 1 201 ? 4.291 -5.407 21.560 1.00 98.50 201 GLN A CA 1
ATOM 1566 C C . GLN A 1 201 ? 5.475 -4.435 21.444 1.00 98.50 201 GLN A C 1
ATOM 1568 O O . GLN A 1 201 ? 5.836 -3.797 22.432 1.00 98.50 201 GLN A O 1
ATOM 1573 N N . ASN A 1 202 ? 6.045 -4.296 20.242 1.00 98.62 202 ASN A N 1
ATOM 1574 C CA . ASN A 1 202 ? 7.182 -3.420 19.952 1.00 98.62 202 ASN A CA 1
ATOM 1575 C C . ASN A 1 202 ? 6.780 -2.079 19.313 1.00 98.62 202 ASN A C 1
ATOM 1577 O O . ASN A 1 202 ? 7.638 -1.222 19.095 1.00 98.62 202 ASN A O 1
ATOM 1581 N N . VAL A 1 203 ? 5.490 -1.861 19.029 1.00 98.81 203 VAL A N 1
ATOM 1582 C CA . VAL A 1 203 ? 5.026 -0.651 18.341 1.00 98.81 203 VAL A CA 1
ATOM 1583 C C . VAL A 1 203 ? 4.946 0.515 19.327 1.00 98.81 203 VAL A C 1
ATOM 1585 O O . VAL A 1 203 ? 4.147 0.524 20.266 1.00 98.81 203 VAL A O 1
ATOM 1588 N N . THR A 1 204 ? 5.759 1.539 19.082 1.00 98.69 204 THR A N 1
ATOM 1589 C CA . THR A 1 204 ? 5.842 2.745 19.921 1.00 98.69 204 THR A CA 1
ATOM 1590 C C . THR A 1 204 ? 4.974 3.891 19.400 1.00 98.69 204 THR A C 1
ATOM 1592 O O . THR A 1 204 ? 4.549 4.744 20.180 1.00 98.69 204 THR A O 1
ATOM 1595 N N . ASN A 1 205 ? 4.640 3.885 18.107 1.00 98.75 205 ASN A N 1
ATOM 1596 C CA . ASN A 1 205 ? 3.849 4.927 17.461 1.00 98.75 205 ASN A CA 1
ATOM 1597 C C . ASN A 1 205 ? 2.676 4.335 16.665 1.00 98.75 205 ASN A C 1
ATOM 1599 O O . ASN A 1 205 ? 2.859 3.580 15.714 1.00 98.75 205 ASN A O 1
ATOM 1603 N N . MET A 1 206 ? 1.464 4.704 17.069 1.00 98.69 206 MET A N 1
ATOM 1604 C CA . MET A 1 206 ? 0.193 4.385 16.413 1.00 98.69 206 MET A CA 1
ATOM 1605 C C . MET A 1 206 ? -0.668 5.649 16.239 1.00 98.69 206 MET A C 1
ATOM 1607 O O . MET A 1 206 ? -1.900 5.573 16.174 1.00 98.69 206 MET A O 1
ATOM 1611 N N . TYR A 1 207 ? -0.044 6.834 16.210 1.00 98.62 207 TYR A N 1
ATOM 1612 C CA . TYR A 1 207 ? -0.751 8.104 16.055 1.00 98.62 207 TYR A CA 1
ATOM 1613 C C . TYR A 1 207 ? -1.690 8.031 14.846 1.00 98.62 207 TYR A C 1
ATOM 1615 O O . TYR A 1 207 ? -1.288 7.643 13.749 1.00 98.62 207 TYR A O 1
ATOM 1623 N N . GLY A 1 208 ? -2.962 8.380 15.037 1.00 98.69 208 GLY A N 1
ATOM 1624 C CA . GLY A 1 208 ? -3.948 8.412 13.958 1.00 98.69 208 GLY A CA 1
ATOM 1625 C C . GLY A 1 208 ? -4.057 7.146 13.094 1.00 98.69 208 GLY A C 1
ATOM 1626 O O . GLY A 1 208 ? -4.450 7.282 11.939 1.00 98.69 208 GLY A O 1
ATOM 1627 N N . MET A 1 209 ? -3.705 5.950 13.591 1.00 98.81 209 MET A N 1
ATOM 1628 C CA . MET A 1 209 ? -3.634 4.713 12.788 1.00 98.81 209 MET A CA 1
ATOM 1629 C C . MET A 1 209 ? -4.892 4.455 11.942 1.00 98.81 209 MET A C 1
ATOM 1631 O O . MET A 1 209 ? -4.761 4.052 10.789 1.00 98.81 209 MET A O 1
ATOM 1635 N N . PHE A 1 210 ? -6.082 4.758 12.476 1.00 98.88 210 PHE A N 1
ATOM 1636 C CA . PHE A 1 210 ? -7.378 4.623 11.798 1.00 98.88 210 PHE A CA 1
ATOM 1637 C C . PHE A 1 210 ? -8.084 5.971 11.583 1.00 98.88 210 PHE A C 1
ATOM 1639 O O . PHE A 1 210 ? -9.270 6.005 11.273 1.00 98.88 210 PHE A O 1
ATOM 1646 N N . TYR A 1 211 ? -7.390 7.100 11.755 1.00 98.81 211 TYR A N 1
ATOM 1647 C CA . TYR A 1 211 ? -7.995 8.433 11.680 1.00 98.81 211 TYR A CA 1
ATOM 1648 C C . TYR A 1 211 ? -8.806 8.614 10.387 1.00 98.81 211 TYR A C 1
ATOM 1650 O O . TYR A 1 211 ? -8.285 8.412 9.293 1.00 98.81 211 TYR A O 1
ATOM 1658 N N . GLY A 1 212 ? -10.065 9.039 10.487 1.00 98.69 212 GLY A N 1
ATOM 1659 C CA . GLY A 1 212 ? -10.918 9.298 9.324 1.00 98.69 212 GLY A CA 1
ATOM 1660 C C . GLY A 1 212 ? -11.370 8.049 8.556 1.00 98.69 212 GLY A C 1
ATOM 1661 O O . GLY A 1 212 ? -11.856 8.175 7.431 1.00 98.69 212 GLY A O 1
ATOM 1662 N N . CYS A 1 213 ? -11.249 6.849 9.131 1.00 98.75 213 CYS A N 1
ATOM 1663 C CA . CYS A 1 213 ? -11.882 5.635 8.611 1.00 98.75 213 CYS A CA 1
ATOM 1664 C C . CYS A 1 213 ? -13.395 5.639 8.894 1.00 98.75 213 CYS A C 1
ATOM 1666 O O . CYS A 1 213 ? -13.908 4.831 9.664 1.00 98.75 213 CYS A O 1
ATOM 1668 N N . VAL A 1 214 ? -14.120 6.570 8.270 1.00 98.62 214 VAL A N 1
ATOM 1669 C CA . VAL A 1 214 ? -15.525 6.892 8.589 1.00 98.62 214 VAL A CA 1
ATOM 1670 C C . VAL A 1 214 ? -16.511 5.736 8.389 1.00 98.62 214 VAL A C 1
ATOM 1672 O O . VAL A 1 214 ? -17.572 5.733 9.009 1.00 98.62 214 VAL A O 1
ATOM 1675 N N . ASN A 1 215 ? -16.193 4.749 7.540 1.00 98.69 215 ASN A N 1
ATOM 1676 C CA . ASN A 1 215 ? -17.047 3.575 7.331 1.00 98.69 215 ASN A CA 1
ATOM 1677 C C . ASN A 1 215 ? -16.598 2.321 8.086 1.00 98.69 215 ASN A C 1
ATOM 1679 O O . ASN A 1 215 ? -17.306 1.314 8.029 1.00 98.69 215 ASN A O 1
ATOM 1683 N N . LEU A 1 216 ? -15.468 2.374 8.794 1.00 98.75 216 LEU A N 1
ATOM 1684 C CA . LEU A 1 216 ? -14.928 1.222 9.498 1.00 98.75 216 LEU A CA 1
ATOM 1685 C C . LEU A 1 216 ? -15.835 0.893 10.684 1.00 98.75 216 LEU A C 1
ATOM 1687 O O . LEU A 1 216 ? -15.973 1.685 11.612 1.00 98.75 216 LEU A O 1
ATOM 1691 N N . ALA A 1 217 ? -16.479 -0.268 10.621 1.00 98.69 217 ALA A N 1
ATOM 1692 C CA . ALA A 1 217 ? -17.447 -0.722 11.610 1.00 98.69 217 ALA A CA 1
ATOM 1693 C C . ALA A 1 217 ? -16.855 -1.751 12.575 1.00 98.69 217 ALA A C 1
ATOM 1695 O O . ALA A 1 217 ? -17.249 -1.809 13.738 1.00 98.69 217 ALA A O 1
ATOM 1696 N N . THR A 1 218 ? -15.892 -2.552 12.112 1.00 98.69 218 THR A N 1
ATOM 1697 C CA . THR A 1 218 ? -15.304 -3.627 12.917 1.00 98.69 218 THR A CA 1
ATOM 1698 C C . THR A 1 218 ? -13.799 -3.718 12.715 1.00 98.69 218 THR A C 1
ATOM 1700 O O . THR A 1 218 ? -13.312 -3.789 11.589 1.00 98.69 218 THR A O 1
ATOM 1703 N N . ILE A 1 219 ? -13.061 -3.775 13.819 1.00 98.81 219 ILE A N 1
ATOM 1704 C CA . ILE A 1 219 ? -11.641 -4.128 13.824 1.00 98.81 219 ILE A CA 1
ATOM 1705 C C . ILE A 1 219 ? -11.504 -5.413 14.630 1.00 98.81 219 ILE A C 1
ATOM 1707 O O . ILE A 1 219 ? -11.847 -5.437 15.814 1.00 98.81 219 ILE A O 1
ATOM 1711 N N . TYR A 1 220 ? -11.034 -6.481 13.994 1.00 98.75 220 TYR A N 1
ATOM 1712 C CA . TYR A 1 220 ? -10.747 -7.733 14.680 1.00 98.75 220 TYR A CA 1
ATOM 1713 C C . TYR A 1 220 ? -9.335 -7.714 15.252 1.00 98.75 220 TYR A C 1
ATOM 1715 O O . TYR A 1 220 ? -8.394 -7.325 14.564 1.00 98.75 220 TYR A O 1
ATOM 1723 N N . ALA A 1 221 ? -9.186 -8.158 16.495 1.00 98.50 221 ALA A N 1
ATOM 1724 C CA . ALA A 1 221 ? -7.898 -8.259 17.170 1.00 98.50 221 ALA A CA 1
ATOM 1725 C C . ALA A 1 221 ? -7.867 -9.466 18.116 1.00 98.50 221 ALA A C 1
ATOM 1727 O O . ALA A 1 221 ? -8.910 -9.931 18.582 1.00 98.50 221 ALA A O 1
ATOM 1728 N N . SER A 1 222 ? -6.664 -9.950 18.415 1.00 98.12 222 SER A N 1
ATOM 1729 C CA . SER A 1 222 ? -6.415 -10.978 19.431 1.00 98.12 222 SER A CA 1
ATOM 1730 C C . SER A 1 222 ? -5.645 -10.390 20.616 1.00 98.12 222 SER A C 1
ATOM 1732 O O . SER A 1 222 ? -5.367 -9.192 20.659 1.00 98.12 222 SER A O 1
ATOM 1734 N N . ASP A 1 223 ? -5.232 -11.247 21.549 1.00 97.75 223 ASP A N 1
ATOM 1735 C CA . ASP A 1 223 ? -4.352 -10.890 22.671 1.00 97.75 223 ASP A CA 1
ATOM 1736 C C . ASP A 1 223 ? -2.965 -10.384 22.248 1.00 97.75 223 ASP A C 1
ATOM 1738 O O . ASP A 1 223 ? -2.253 -9.800 23.061 1.00 97.75 223 ASP A O 1
ATOM 1742 N N . LYS A 1 224 ? -2.573 -10.599 20.986 1.00 98.00 224 LYS A N 1
ATOM 1743 C CA . LYS A 1 224 ? -1.308 -10.093 20.435 1.00 98.00 224 LYS A CA 1
ATOM 1744 C C . LYS A 1 224 ? -1.329 -8.584 20.173 1.00 98.00 224 LYS A C 1
ATOM 1746 O O . LYS A 1 224 ? -0.271 -7.955 20.164 1.00 98.00 224 LYS A O 1
ATOM 1751 N N . PHE A 1 225 ? -2.514 -7.995 19.994 1.00 98.44 225 PHE A N 1
ATOM 1752 C CA . PHE A 1 225 ? -2.634 -6.555 19.799 1.00 98.44 225 PHE A CA 1
ATOM 1753 C C . PHE A 1 225 ? -2.617 -5.854 21.161 1.00 98.44 225 PHE A C 1
ATOM 1755 O O . PHE A 1 225 ? -3.624 -5.782 21.866 1.00 98.44 225 PHE A O 1
ATOM 1762 N N . VAL A 1 226 ? -1.459 -5.314 21.526 1.00 98.31 226 VAL A N 1
ATOM 1763 C CA . VAL A 1 226 ? -1.230 -4.580 22.774 1.00 98.31 226 VAL A CA 1
ATOM 1764 C C . VAL A 1 226 ? -0.680 -3.182 22.501 1.00 98.31 226 VAL A C 1
ATOM 1766 O O . VAL A 1 226 ? 0.063 -2.952 21.552 1.00 98.31 226 VAL A O 1
ATOM 1769 N N . THR A 1 227 ? -1.002 -2.228 23.370 1.00 98.00 227 THR A N 1
ATOM 1770 C CA . THR A 1 227 ? -0.558 -0.827 23.242 1.00 98.00 227 THR A CA 1
ATOM 1771 C C . THR A 1 227 ? 0.339 -0.389 24.404 1.00 98.00 227 THR A C 1
ATOM 1773 O O . THR A 1 227 ? 0.435 0.801 24.728 1.00 98.00 227 THR A O 1
ATOM 1776 N N . THR A 1 228 ? 0.966 -1.355 25.080 1.00 97.50 228 THR A N 1
ATOM 1777 C CA . THR A 1 228 ? 1.782 -1.151 26.288 1.00 97.50 228 THR A CA 1
ATOM 1778 C C . THR A 1 228 ? 3.060 -0.365 26.000 1.00 97.50 228 THR A C 1
ATOM 1780 O O . THR A 1 228 ? 3.390 0.530 26.773 1.00 97.50 228 THR A O 1
ATOM 1783 N N . ALA A 1 229 ? 3.727 -0.629 24.873 1.00 97.88 229 ALA A N 1
ATOM 1784 C CA . ALA A 1 229 ? 4.906 0.118 24.422 1.00 97.88 229 ALA A CA 1
ATOM 1785 C C . ALA A 1 229 ? 4.573 1.443 23.705 1.00 97.88 229 ALA A C 1
ATOM 1787 O O . ALA A 1 229 ? 5.459 2.265 23.478 1.00 97.88 229 ALA A O 1
ATOM 1788 N N . CYS A 1 230 ? 3.303 1.672 23.353 1.00 97.81 230 CYS A N 1
ATOM 1789 C CA . CYS A 1 230 ? 2.891 2.798 22.521 1.00 97.81 230 CYS A CA 1
ATOM 1790 C C . CYS A 1 230 ? 2.892 4.127 23.299 1.00 97.81 230 CYS A C 1
ATOM 1792 O O . CYS A 1 230 ? 2.124 4.299 24.253 1.00 97.81 230 CYS A O 1
ATOM 1794 N N . SER A 1 231 ? 3.731 5.076 22.882 1.00 97.31 231 SER A N 1
ATOM 1795 C CA . SER A 1 231 ? 3.896 6.406 23.488 1.00 97.31 231 SER A CA 1
ATOM 1796 C C . SER A 1 231 ? 3.322 7.544 22.639 1.00 97.31 231 SER A C 1
ATOM 1798 O O . SER A 1 231 ? 2.961 8.569 23.208 1.00 97.31 231 SER A O 1
ATOM 1800 N N . TYR A 1 232 ? 3.163 7.341 21.326 1.00 97.31 232 TYR A N 1
ATOM 1801 C CA . TYR A 1 232 ? 2.516 8.280 20.400 1.00 97.31 232 TYR A CA 1
ATOM 1802 C C . TYR A 1 232 ? 1.258 7.631 19.819 1.00 97.31 232 TYR A C 1
ATOM 1804 O O . TYR A 1 232 ? 1.345 6.650 19.084 1.00 97.31 232 TYR A O 1
ATOM 1812 N N . TYR A 1 233 ? 0.077 8.126 20.179 1.00 95.06 233 TYR A N 1
ATOM 1813 C CA . TYR A 1 233 ? -1.198 7.434 19.908 1.00 95.06 233 TYR A CA 1
ATOM 1814 C C . TYR A 1 233 ? -2.393 8.370 19.750 1.00 95.06 233 TYR A C 1
ATOM 1816 O O . TYR A 1 233 ? -3.544 7.931 19.666 1.00 95.06 233 TYR A O 1
ATOM 1824 N N . GLU A 1 234 ? -2.155 9.673 19.750 1.00 95.31 234 GLU A N 1
ATOM 1825 C CA . GLU A 1 234 ? -3.213 10.657 19.716 1.00 95.31 234 GLU A CA 1
ATOM 1826 C C . GLU A 1 234 ? -4.057 10.483 18.448 1.00 95.31 234 GLU A C 1
ATOM 1828 O O . GLU A 1 234 ? -3.562 10.183 17.358 1.00 95.31 234 GLU A O 1
ATOM 1833 N N . ARG A 1 235 ? -5.370 10.678 18.607 1.00 96.62 235 ARG A N 1
ATOM 1834 C CA . ARG A 1 235 ? -6.358 10.635 17.520 1.00 96.62 235 ARG A CA 1
ATOM 1835 C C . ARG A 1 235 ? -6.429 9.303 16.756 1.00 96.62 235 ARG A C 1
ATOM 1837 O O . ARG A 1 235 ? -6.958 9.308 15.646 1.00 96.62 235 ARG A O 1
ATOM 1844 N N . MET A 1 236 ? -5.957 8.189 17.328 1.00 98.56 236 MET A N 1
ATOM 1845 C CA . MET A 1 236 ? -5.982 6.849 16.718 1.00 98.56 236 MET A CA 1
ATOM 1846 C C . MET A 1 236 ? -7.316 6.513 16.033 1.00 98.56 236 MET A C 1
ATOM 1848 O O . MET A 1 236 ? -7.299 6.029 14.904 1.00 98.56 236 MET A O 1
ATOM 1852 N N . PHE A 1 237 ? -8.443 6.832 16.681 1.00 98.75 237 PHE A N 1
ATOM 1853 C CA . PHE A 1 237 ? -9.803 6.541 16.198 1.00 98.75 237 PHE A CA 1
ATOM 1854 C C . PHE A 1 237 ? -10.630 7.787 15.844 1.00 98.75 237 PHE A C 1
ATOM 1856 O O . PHE A 1 237 ? -11.851 7.715 15.721 1.00 98.75 237 PHE A O 1
ATOM 1863 N N . SER A 1 238 ? -10.024 8.969 15.729 1.00 98.75 238 SER A N 1
ATOM 1864 C CA . SER A 1 238 ? -10.802 10.187 15.453 1.00 98.75 238 SER A CA 1
ATOM 1865 C C . SER A 1 238 ? -11.509 10.083 14.093 1.00 98.75 238 SER A C 1
ATOM 1867 O O . SER A 1 238 ? -10.895 9.681 13.107 1.00 98.75 238 SER A O 1
ATOM 1869 N N . GLY A 1 239 ? -12.812 10.384 14.052 1.00 98.50 239 GLY A N 1
ATOM 1870 C CA . GLY A 1 239 ? -13.643 10.264 12.847 1.00 98.50 239 GLY A CA 1
ATOM 1871 C C . GLY A 1 239 ? -14.056 8.833 12.471 1.00 98.50 239 GLY A C 1
ATOM 1872 O O . GLY A 1 239 ? -14.574 8.625 11.380 1.00 98.50 239 GLY A O 1
ATOM 1873 N N . CYS A 1 240 ? -13.838 7.834 13.333 1.00 98.56 240 CYS A N 1
ATOM 1874 C CA . CYS A 1 240 ? -14.275 6.449 13.103 1.00 98.56 240 CYS A CA 1
ATOM 1875 C C . CYS A 1 240 ? -15.708 6.203 13.605 1.00 98.56 240 CYS A C 1
ATOM 1877 O O . CYS A 1 240 ? -15.953 5.307 14.409 1.00 98.56 240 CYS A O 1
ATOM 1879 N N . GLU A 1 241 ? -16.658 7.018 13.150 1.00 98.31 241 GLU A N 1
ATOM 1880 C CA . GLU A 1 241 ? -18.007 7.134 13.732 1.00 98.31 241 GLU A CA 1
ATOM 1881 C C . GLU A 1 241 ? -18.837 5.840 13.702 1.00 98.31 241 GLU A C 1
ATOM 1883 O O . GLU A 1 241 ? -19.774 5.690 14.484 1.00 98.31 241 GLU A O 1
ATOM 1888 N N . LYS A 1 242 ? -18.503 4.894 12.814 1.00 98.56 242 LYS A N 1
ATOM 1889 C CA . LYS A 1 242 ? -19.202 3.607 12.692 1.00 98.56 242 LYS A CA 1
ATOM 1890 C C . LYS A 1 242 ? -18.614 2.482 13.538 1.00 98.56 242 LYS A C 1
ATOM 1892 O O . LYS A 1 242 ? -19.206 1.403 13.547 1.00 98.56 242 LYS A O 1
ATOM 1897 N N . LEU A 1 243 ? -17.491 2.697 14.228 1.00 98.44 243 LEU A N 1
ATOM 1898 C CA . LEU A 1 243 ? -16.856 1.638 15.008 1.00 98.44 243 LEU A CA 1
ATOM 1899 C C . LEU A 1 243 ? -17.762 1.162 16.144 1.00 98.44 243 LEU A C 1
ATOM 1901 O O . LEU A 1 243 ? -18.242 1.948 16.966 1.00 98.44 243 LEU A O 1
ATOM 1905 N N . VAL A 1 244 ? -17.932 -0.156 16.216 1.00 96.56 244 VAL A N 1
ATOM 1906 C CA . VAL A 1 244 ? -18.612 -0.829 17.320 1.00 96.56 244 VAL A CA 1
ATOM 1907 C C . VAL A 1 244 ? -17.778 -2.038 17.734 1.00 96.56 244 VAL A C 1
ATOM 1909 O O . VAL A 1 244 ? -17.592 -2.974 16.956 1.00 96.56 244 VAL A O 1
ATOM 1912 N N . GLY A 1 245 ? -17.276 -2.005 18.968 1.00 97.44 245 GLY A N 1
ATOM 1913 C CA . GLY A 1 245 ? -16.597 -3.130 19.612 1.00 97.44 245 GLY A CA 1
ATOM 1914 C C . GLY A 1 245 ? -17.336 -3.550 20.877 1.00 97.44 245 GLY A C 1
ATOM 1915 O O . GLY A 1 245 ? -18.561 -3.669 20.885 1.00 97.44 245 GLY A O 1
ATOM 1916 N N . ALA A 1 246 ? -16.597 -3.710 21.973 1.00 97.88 246 ALA A N 1
ATOM 1917 C CA . ALA A 1 246 ? -17.180 -3.886 23.303 1.00 97.88 246 ALA A CA 1
ATOM 1918 C C . ALA A 1 246 ? -18.012 -2.671 23.753 1.00 97.88 246 ALA A C 1
ATOM 1920 O O . ALA A 1 246 ? -18.936 -2.807 24.556 1.00 97.88 246 ALA A O 1
ATOM 1921 N N . VAL A 1 247 ? -17.696 -1.486 23.224 1.00 98.25 247 VAL A N 1
ATOM 1922 C CA . VAL A 1 247 ? -18.473 -0.256 23.402 1.00 98.25 247 VAL A CA 1
ATOM 1923 C C . VAL A 1 247 ? -18.712 0.435 22.050 1.00 98.25 247 VAL A C 1
ATOM 1925 O O . VAL A 1 247 ? -17.924 0.232 21.117 1.00 98.25 247 VAL A O 1
ATOM 1928 N N . PRO A 1 248 ? -19.781 1.244 21.909 1.00 98.06 248 PRO A N 1
ATOM 1929 C CA . PRO A 1 248 ? -19.953 2.106 20.741 1.00 98.06 248 PRO A CA 1
ATOM 1930 C C . PRO A 1 248 ? -18.896 3.218 20.714 1.00 98.06 248 PRO A C 1
ATOM 1932 O O . PRO A 1 248 ? -18.369 3.602 21.761 1.00 98.06 248 PRO A O 1
ATOM 1935 N N . TYR A 1 249 ? -18.620 3.748 19.521 1.00 98.69 249 TYR A N 1
ATOM 1936 C CA . TYR A 1 249 ? -17.745 4.903 19.329 1.00 98.69 249 TYR A CA 1
ATOM 1937 C C . TYR A 1 249 ? -18.145 6.118 20.186 1.00 98.69 249 TYR A C 1
ATOM 1939 O O . TYR A 1 249 ? -19.322 6.464 20.290 1.00 98.69 249 TYR A O 1
ATOM 1947 N N . ASP A 1 250 ? -17.143 6.791 20.755 1.00 98.38 250 ASP A N 1
ATOM 1948 C CA . ASP A 1 250 ? -17.254 8.058 21.482 1.00 98.38 250 ASP A CA 1
ATOM 1949 C C . ASP A 1 250 ? -16.161 9.013 20.975 1.00 98.38 250 ASP A C 1
ATOM 1951 O O . ASP A 1 250 ? -14.963 8.723 21.068 1.00 98.38 250 ASP A O 1
ATOM 1955 N N . GLU A 1 251 ? -16.570 10.168 20.448 1.00 98.00 251 GLU A N 1
ATOM 1956 C CA . GLU A 1 251 ? -15.673 11.190 19.888 1.00 98.00 251 GLU A CA 1
ATOM 1957 C C . GLU A 1 251 ? -14.669 11.751 20.910 1.00 98.00 251 GLU A C 1
ATOM 1959 O O . GLU A 1 251 ? -13.605 12.246 20.531 1.00 98.00 251 GLU A O 1
ATOM 1964 N N . ASN A 1 252 ? -14.961 11.623 22.208 1.00 97.88 252 ASN A N 1
ATOM 1965 C CA . ASN A 1 252 ? -14.075 12.048 23.292 1.00 97.88 252 ASN A CA 1
ATOM 1966 C C . ASN A 1 252 ? -13.073 10.955 23.700 1.00 97.88 252 ASN A C 1
ATOM 1968 O O . ASN A 1 252 ? -12.157 11.216 24.482 1.00 97.88 252 ASN A O 1
ATOM 1972 N N . LYS A 1 253 ? -13.213 9.730 23.175 1.00 97.94 253 LYS A N 1
ATOM 1973 C CA . LYS A 1 253 ? -12.350 8.576 23.463 1.00 97.94 253 LYS A CA 1
ATOM 1974 C C . LYS A 1 253 ? -11.731 8.052 22.176 1.00 97.94 253 LYS A C 1
ATOM 1976 O O . LYS A 1 253 ? -12.147 7.046 21.615 1.00 97.94 253 LYS A O 1
ATOM 1981 N N . VAL A 1 254 ? -10.707 8.751 21.700 1.00 98.31 254 VAL A N 1
ATOM 1982 C CA . VAL A 1 254 ? -10.063 8.458 20.404 1.00 98.31 254 VAL A CA 1
ATOM 1983 C C . VAL A 1 254 ? -8.617 7.971 20.525 1.00 98.31 254 VAL A C 1
ATOM 1985 O O . VAL A 1 254 ? -7.932 7.862 19.509 1.00 98.31 254 VAL A O 1
ATOM 1988 N N . GLY A 1 255 ? -8.143 7.722 21.748 1.00 97.81 255 GLY A N 1
ATOM 1989 C CA . GLY A 1 255 ? -6.788 7.249 22.049 1.00 97.81 255 GLY A CA 1
ATOM 1990 C C . GLY A 1 255 ? -6.643 5.723 22.048 1.00 97.81 255 GLY A C 1
ATOM 1991 O O . GLY A 1 255 ? -7.590 4.986 21.759 1.00 97.81 255 GLY A O 1
ATOM 1992 N N . LYS A 1 256 ? -5.441 5.249 22.398 1.00 97.31 256 LYS A N 1
ATOM 1993 C CA . LYS A 1 256 ? -5.079 3.819 22.426 1.00 97.31 256 LYS A CA 1
ATOM 1994 C C . LYS A 1 256 ? -5.871 2.996 23.441 1.00 97.31 256 LYS A C 1
ATOM 1996 O O . LYS A 1 256 ? -5.953 1.784 23.318 1.00 97.31 256 LYS A O 1
ATOM 2001 N N . GLU A 1 257 ? -6.468 3.639 24.433 1.00 97.06 257 GLU A N 1
ATOM 2002 C CA . GLU A 1 257 ? -7.275 3.023 25.489 1.00 97.06 257 GLU A CA 1
ATOM 2003 C C . GLU A 1 257 ? -8.483 2.281 24.900 1.00 97.06 257 GLU A C 1
ATOM 2005 O O . GLU A 1 257 ? -8.980 1.323 25.492 1.00 97.06 257 GLU A O 1
ATOM 2010 N N . MET A 1 258 ? -8.920 2.699 23.707 1.00 98.50 258 MET A N 1
ATOM 2011 C CA . MET A 1 258 ? -9.998 2.065 22.957 1.00 98.50 258 MET A CA 1
ATOM 2012 C C . MET A 1 258 ? -9.511 0.980 21.984 1.00 98.50 258 MET A C 1
ATOM 2014 O O . MET A 1 258 ? -10.337 0.282 21.400 1.00 98.50 258 MET A O 1
ATOM 2018 N N . ALA A 1 259 ? -8.200 0.777 21.830 1.00 98.44 259 ALA A N 1
ATOM 2019 C CA . ALA A 1 259 ? -7.617 -0.319 21.053 1.00 98.44 259 ALA A CA 1
ATOM 2020 C C . ALA A 1 259 ? -7.595 -1.615 21.884 1.00 98.44 259 ALA A C 1
ATOM 2022 O O . ALA A 1 259 ? -6.546 -2.172 22.201 1.00 98.44 259 ALA A O 1
ATOM 2023 N N . ASN A 1 260 ? -8.776 -2.060 22.314 1.00 98.00 260 ASN A N 1
ATOM 2024 C CA . ASN A 1 260 ? -8.952 -3.219 23.180 1.00 98.00 260 ASN A CA 1
ATOM 2025 C C . ASN A 1 260 ? -10.277 -3.918 22.856 1.00 98.00 260 ASN A C 1
ATOM 2027 O O . ASN A 1 260 ? -11.300 -3.256 22.683 1.00 98.00 260 ASN A O 1
ATOM 2031 N N . TYR A 1 261 ? -10.276 -5.249 22.790 1.00 97.94 261 TYR A N 1
ATOM 2032 C CA . TYR A 1 261 ? -11.463 -6.014 22.395 1.00 97.94 261 TYR A CA 1
ATOM 2033 C C . TYR A 1 261 ? -12.448 -6.298 23.545 1.00 97.94 261 TYR A C 1
ATOM 2035 O O . TYR A 1 261 ? -13.560 -6.758 23.303 1.00 97.94 261 TYR A O 1
ATOM 2043 N N . THR A 1 262 ? -12.057 -6.043 24.796 1.00 97.88 262 THR A N 1
ATOM 2044 C CA . THR A 1 262 ? -12.899 -6.216 25.996 1.00 97.88 262 THR A CA 1
ATOM 2045 C C . THR A 1 262 ? -13.509 -4.910 26.498 1.00 97.88 262 THR A C 1
ATOM 2047 O O . THR A 1 262 ? -14.593 -4.927 27.073 1.00 97.88 262 THR A O 1
ATOM 2050 N N . THR A 1 263 ? -12.832 -3.777 26.285 1.00 98.06 263 THR A N 1
ATOM 2051 C CA . THR A 1 263 ? -13.249 -2.462 26.809 1.00 98.06 263 THR A CA 1
ATOM 2052 C C . THR A 1 263 ? -13.369 -1.378 25.743 1.00 98.06 263 THR A C 1
ATOM 2054 O O . THR A 1 263 ? -13.828 -0.279 26.049 1.00 98.06 263 THR A O 1
ATOM 2057 N N . GLY A 1 264 ? -12.922 -1.653 24.518 1.00 98.56 264 GLY A N 1
ATOM 2058 C CA . GLY A 1 264 ? -12.758 -0.664 23.461 1.00 98.56 264 GLY A CA 1
ATOM 2059 C C . GLY A 1 264 ? -13.533 -0.985 22.186 1.00 98.56 264 GLY A C 1
ATOM 2060 O O . GLY A 1 264 ? -14.588 -1.618 22.208 1.00 98.56 264 GLY A O 1
ATOM 2061 N N . TYR A 1 265 ? -13.001 -0.516 21.061 1.00 98.75 265 TYR A N 1
ATOM 2062 C CA . TYR A 1 265 ? -13.629 -0.584 19.740 1.00 98.75 265 TYR A CA 1
ATOM 2063 C C . TYR A 1 265 ? -13.283 -1.848 18.952 1.00 98.75 265 TYR A C 1
ATOM 2065 O O . TYR A 1 265 ? -13.748 -2.013 17.825 1.00 98.75 265 TYR A O 1
ATOM 2073 N N . PHE A 1 266 ? -12.468 -2.744 19.508 1.00 98.69 266 PHE A N 1
ATOM 2074 C CA . PHE A 1 266 ? -12.114 -3.984 18.825 1.00 98.69 266 PHE A CA 1
ATOM 2075 C C . PHE A 1 266 ? -13.121 -5.094 19.121 1.00 98.69 266 PHE A C 1
ATOM 2077 O O . PHE A 1 266 ? -13.822 -5.085 20.132 1.00 98.69 266 PHE A O 1
ATOM 2084 N N . THR A 1 267 ? -13.160 -6.072 18.226 1.00 98.62 267 THR A N 1
ATOM 2085 C CA . THR A 1 267 ? -13.876 -7.337 18.379 1.00 98.62 267 THR A CA 1
ATOM 2086 C C . THR A 1 267 ? -12.858 -8.467 18.454 1.00 98.62 267 THR A C 1
ATOM 2088 O O . THR A 1 267 ? -11.907 -8.502 17.673 1.00 98.62 267 THR A O 1
ATOM 2091 N N . TYR A 1 268 ? -13.044 -9.404 19.383 1.00 98.31 268 TYR A N 1
ATOM 2092 C CA . TYR A 1 268 ? -12.109 -10.515 19.521 1.00 98.31 268 TYR A CA 1
ATOM 2093 C C . TYR A 1 268 ? -12.154 -11.442 18.303 1.00 98.31 268 TYR A C 1
ATOM 2095 O O . TYR A 1 268 ? -13.224 -11.873 17.865 1.00 98.31 268 TYR A O 1
ATOM 2103 N N . LYS A 1 269 ? -10.975 -11.810 17.812 1.00 98.25 269 LYS A N 1
ATOM 2104 C CA . LYS A 1 269 ? -10.759 -12.914 16.880 1.00 98.25 269 LYS A CA 1
ATOM 2105 C C . LYS A 1 269 ? -9.427 -13.566 17.221 1.00 98.25 269 LYS A C 1
ATOM 2107 O O . LYS A 1 269 ? -8.427 -12.875 17.392 1.00 98.25 269 LYS A O 1
ATOM 2112 N N . ALA A 1 270 ? -9.406 -14.891 17.321 1.00 96.88 270 ALA A N 1
ATOM 2113 C CA . ALA A 1 270 ? -8.171 -15.615 17.593 1.00 96.88 270 ALA A CA 1
ATOM 2114 C C . ALA A 1 270 ? -7.156 -15.422 16.453 1.00 96.88 270 ALA A C 1
ATOM 2116 O O . ALA A 1 270 ? -7.527 -15.436 15.278 1.00 96.88 270 ALA A O 1
ATOM 2117 N N . ALA A 1 271 ? -5.879 -15.283 16.811 1.00 91.75 271 ALA A N 1
ATOM 2118 C CA . ALA A 1 271 ? -4.780 -15.317 15.855 1.00 91.75 271 ALA A CA 1
ATOM 2119 C C . ALA A 1 271 ? -4.771 -16.669 15.115 1.00 91.75 271 ALA A C 1
ATOM 2121 O O . ALA A 1 271 ? -4.891 -17.722 15.746 1.00 91.75 271 ALA A O 1
ATOM 2122 N N . SER A 1 272 ? -4.623 -16.654 13.793 1.00 84.00 272 SER A N 1
ATOM 2123 C CA . SER A 1 272 ? -4.370 -17.866 13.013 1.00 84.00 272 SER A CA 1
ATOM 2124 C C . SER A 1 272 ? -2.863 -18.111 12.972 1.00 84.00 272 SER A C 1
ATOM 2126 O O . SER A 1 272 ? -2.118 -17.230 12.547 1.00 84.00 272 SER A O 1
ATOM 2128 N N . GLY A 1 273 ? -2.425 -19.277 13.456 1.00 59.38 273 GLY A N 1
ATOM 2129 C CA . GLY A 1 273 ? -1.017 -19.688 13.420 1.00 59.38 273 GLY A CA 1
ATOM 2130 C C . GLY A 1 273 ? -0.481 -19.959 12.021 1.00 59.38 273 GLY A C 1
ATOM 2131 O O . GLY A 1 273 ? -1.298 -20.091 11.080 1.00 59.38 273 GLY A O 1
#

InterPro domains:
  IPR005046 Protein of unknown function DUF285 [PF03382] (142-243)
  IPR011889 Bacterial surface protein 26-residue repeat [TIGR02167] (78-104)
  IPR011889 Bacterial surface protein 26-residue repeat [TIGR02167] (105-130)
  IPR011889 Bacterial surface protein 26-residue repeat [TIGR02167] (131-156)
  IPR011889 Bacterial surface protein 26-residue repeat [TIGR02167] (157-181)
  IPR011889 Bacterial surface protein 26-residue repeat [TIGR02167] (183-207)
  IPR032675 Leucine-rich repeat domain superfamily [G3DSA:3.80.10.10] (41-256)
  IPR053139 Putative surface bspA-like protein [PTHR45661] (57-232)

Sequence (273 aa):
MFAQTAESYVVLDNAAGTLTFKHDANKPAGAFSLNEGELYPAWYAMAGDHTGYNENNIKKVVFDSSFANARPTNCCFWFVGCKDLTVIEGLEYLNTEKVTSMRSMFASCTNLTSLDVSKFRTQNVTDMYYMFGDCSSLTSLDVSKFDTRNVTDMDYMFNNCSNLTSLDVSKFDTQNVTSMWTMFKGCSSLTSLDLSNFDTQNVTNMYGMFYGCVNLATIYASDKFVTTACSYYERMFSGCEKLVGAVPYDENKVGKEMANYTTGYFTYKAASG

Radius of gyration: 19.89 Å; chains: 1; bounding box: 54×43×57 Å

pLDDT: mean 95.16, std 8.28, range [49.5, 98.94]

Foldseek 3Di:
DPQQAWFWWWDQDLVVLEIEIATGSCQDPPTFHAPPDDAAGPQADQDPVNPFAGPSLRQEYEYDLRLLPPAHQELHLVQARNCNHAYYYPCLSDADQNHAELARNNAQVCNHADDDPVNHDALNHAYLHRNCANVCNHQEDDPVPHAQQNHAEQARNHAQVCNHQDDAPLNHQCQNHAEQHLNQANVQNYQEEECQNYQCVNHQAQALNHHQVQNHAAYEYEPSDDCPNHDHWPQVCANPQNQAACHHDDNVPRGCVQVDRNRHRHPYDHRDD

Secondary structure (DSSP, 8-state):
-PPPPPEEEEEEETTTTEEEEEEES---TTPEETT-SSSS-TT--B-TTSS--BTT---EEEE-GGGGG---S--TTTTTT-TT--EEE-GGG---TT--B-TTSSTT-TT------TT---TT--B-TTTTTT-TT-SEE--TT---TT--B-TTTTTT-TT--EE--TT---TT--B-TTTTTT-TT--EEE-TT---TT--B-TTTTTT-TT--EEEE-TT---SS--B-TTTTTT-TT-BSSSB--TT--SGGG--TTTSSEEE-PPP-

Organism: NCBI:txid1002367